Protein AF-A0A916G7D1-F1 (afdb_monomer)

Structure (mmCIF, N/CA/C/O backbone):
data_AF-A0A916G7D1-F1
#
_entry.id   AF-A0A916G7D1-F1
#
loop_
_atom_site.group_PDB
_atom_site.id
_atom_site.type_symbol
_atom_site.label_atom_id
_atom_site.label_alt_id
_atom_site.label_comp_id
_atom_site.label_asym_id
_atom_site.label_entity_id
_atom_site.label_seq_id
_atom_site.pdbx_PDB_ins_code
_atom_site.Cartn_x
_atom_site.Cartn_y
_atom_site.Cartn_z
_atom_site.occupancy
_atom_site.B_iso_or_equiv
_atom_site.auth_seq_id
_atom_site.auth_comp_id
_atom_site.auth_asym_id
_atom_site.auth_atom_id
_atom_site.pdbx_PDB_model_num
ATOM 1 N N . MET A 1 1 ? -48.127 -8.827 22.327 1.00 51.97 1 MET A N 1
ATOM 2 C CA . MET A 1 1 ? -47.808 -7.953 23.483 1.00 51.97 1 MET A CA 1
ATOM 3 C C . MET A 1 1 ? -47.503 -6.560 22.950 1.00 51.97 1 MET A C 1
ATOM 5 O O . MET A 1 1 ? -46.830 -6.482 21.935 1.00 51.97 1 MET A O 1
ATOM 9 N N . SER A 1 2 ? -48.010 -5.485 23.567 1.00 70.62 2 SER A N 1
ATOM 10 C CA . SER A 1 2 ? -47.652 -4.108 23.171 1.00 70.62 2 SER A CA 1
ATOM 11 C C . SER A 1 2 ? -46.146 -3.868 23.357 1.00 70.62 2 SER A C 1
ATOM 13 O O . SER A 1 2 ? -45.580 -4.345 24.344 1.00 70.62 2 SER A O 1
ATOM 15 N N . THR A 1 3 ? -45.513 -3.119 22.447 1.00 69.12 3 THR A N 1
ATOM 16 C CA . THR A 1 3 ? -44.081 -2.761 22.472 1.00 69.12 3 THR A CA 1
ATOM 17 C C . THR A 1 3 ? -43.652 -2.171 23.820 1.00 69.12 3 THR A C 1
ATOM 19 O O . THR A 1 3 ? -42.564 -2.466 24.309 1.00 69.12 3 THR A O 1
ATOM 22 N N . SER A 1 4 ? -44.539 -1.423 24.485 1.00 75.38 4 SER A N 1
ATOM 23 C CA . SER A 1 4 ? -44.298 -0.851 25.817 1.00 75.38 4 SER A CA 1
ATOM 24 C C . SER A 1 4 ? -44.209 -1.910 26.921 1.00 75.38 4 SER A C 1
ATOM 26 O O . SER A 1 4 ? -43.405 -1.779 27.838 1.00 75.38 4 SER A O 1
ATOM 28 N N . LYS A 1 5 ? -45.006 -2.984 26.830 1.00 83.25 5 LYS A N 1
ATOM 29 C CA . LYS A 1 5 ? -44.993 -4.084 27.809 1.00 83.25 5 LYS A CA 1
ATOM 30 C C . LYS A 1 5 ? -43.746 -4.955 27.649 1.00 83.25 5 LYS A C 1
ATOM 32 O O . LYS A 1 5 ? -43.200 -5.409 28.645 1.00 83.25 5 LYS A O 1
ATOM 37 N N . TRP A 1 6 ? -43.297 -5.158 26.410 1.00 84.31 6 TRP A N 1
ATOM 38 C CA . TRP A 1 6 ? -42.054 -5.874 26.119 1.00 84.31 6 TRP A CA 1
ATOM 39 C C . TRP A 1 6 ? -40.829 -5.106 26.625 1.00 84.31 6 TRP A C 1
ATOM 41 O O . TRP A 1 6 ? -39.986 -5.685 27.298 1.00 84.31 6 TRP A O 1
ATOM 51 N N . LEU A 1 7 ? -40.762 -3.791 26.390 1.00 84.81 7 LEU A N 1
ATOM 52 C CA . LEU A 1 7 ? -39.644 -2.982 26.877 1.00 84.81 7 LEU A CA 1
ATOM 53 C C . LEU A 1 7 ? -39.577 -2.942 28.412 1.00 84.81 7 LEU A C 1
ATOM 55 O O . LEU A 1 7 ? -38.492 -3.051 28.969 1.00 84.81 7 LEU A O 1
ATOM 59 N N . ALA A 1 8 ? -40.725 -2.835 29.090 1.00 87.75 8 ALA A N 1
ATOM 60 C CA . ALA A 1 8 ? -40.788 -2.894 30.552 1.00 87.75 8 ALA A CA 1
ATOM 61 C C . ALA A 1 8 ? -40.316 -4.250 31.107 1.00 87.75 8 ALA A C 1
ATOM 63 O O . ALA A 1 8 ? -39.688 -4.307 32.161 1.00 87.75 8 ALA A O 1
ATOM 64 N N . ASP A 1 9 ? -40.593 -5.342 30.391 1.00 89.94 9 ASP A N 1
ATOM 65 C CA . ASP A 1 9 ? -40.103 -6.668 30.760 1.00 89.94 9 ASP A CA 1
ATOM 66 C C . ASP A 1 9 ? -38.589 -6.803 30.550 1.00 89.94 9 ASP A C 1
ATOM 68 O O . ASP A 1 9 ? -37.891 -7.291 31.435 1.00 89.94 9 ASP A O 1
ATOM 72 N N . VAL A 1 10 ? -38.063 -6.298 29.430 1.00 88.75 10 VAL A N 1
ATOM 73 C CA . VAL A 1 10 ? -36.615 -6.250 29.167 1.00 88.75 10 VAL A CA 1
ATOM 74 C C . VAL A 1 10 ? -35.888 -5.401 30.211 1.00 88.75 10 VAL A C 1
ATOM 76 O O . VAL A 1 10 ? -34.833 -5.809 30.684 1.00 88.75 10 VAL A O 1
ATOM 79 N N . GLU A 1 11 ? -36.455 -4.262 30.616 1.00 83.00 11 GLU A N 1
ATOM 80 C CA . GLU A 1 11 ? -35.900 -3.407 31.674 1.00 83.00 11 GLU A CA 1
ATOM 81 C C . GLU A 1 11 ? -35.830 -4.159 33.011 1.00 83.00 11 GLU A C 1
ATOM 83 O O . GLU A 1 11 ? -34.774 -4.211 33.637 1.00 83.00 11 GLU A O 1
ATOM 88 N N . ARG A 1 12 ? -36.916 -4.839 33.400 1.00 89.00 12 ARG A N 1
ATOM 89 C CA . ARG A 1 12 ? -36.965 -5.666 34.614 1.00 89.00 12 ARG A CA 1
ATOM 90 C C . ARG A 1 12 ? -35.938 -6.801 34.586 1.00 89.00 12 ARG A C 1
ATOM 92 O O . ARG A 1 12 ? -35.248 -7.035 35.574 1.00 89.00 12 ARG A O 1
ATOM 99 N N . GLN A 1 13 ? -35.833 -7.516 33.465 1.00 86.38 13 GLN A N 1
ATOM 100 C CA . GLN A 1 13 ? -34.841 -8.582 33.297 1.00 86.38 13 GLN A CA 1
ATOM 101 C C . GLN A 1 13 ? -33.413 -8.026 33.340 1.00 86.38 13 GLN A C 1
ATOM 103 O O . GLN A 1 13 ? -32.519 -8.660 33.899 1.00 86.38 13 GLN A O 1
ATOM 108 N N . PHE A 1 14 ? -33.197 -6.833 32.782 1.00 79.12 14 PHE A N 1
ATOM 109 C CA . PHE A 1 14 ? -31.906 -6.163 32.813 1.00 79.12 14 PHE A CA 1
ATOM 110 C C . PHE A 1 14 ? -31.526 -5.730 34.228 1.00 79.12 14 PHE A C 1
ATOM 112 O O . PHE A 1 14 ? -30.379 -5.904 34.623 1.00 79.12 14 PHE A O 1
ATOM 119 N N . GLU A 1 15 ? -32.453 -5.214 35.033 1.00 73.44 15 GLU A N 1
ATOM 120 C CA . GLU A 1 15 ? -32.188 -4.871 36.439 1.00 73.44 15 GLU A CA 1
ATOM 121 C C . GLU A 1 15 ? -31.725 -6.081 37.261 1.00 73.44 15 GLU A C 1
ATOM 123 O O . GLU A 1 15 ? -30.875 -5.941 38.136 1.00 73.44 15 GLU A O 1
ATOM 128 N N . GLN A 1 16 ? -32.228 -7.272 36.933 1.00 79.50 16 GLN A N 1
ATOM 129 C CA . GLN A 1 16 ? -31.934 -8.527 37.633 1.00 79.50 16 GLN A CA 1
ATOM 130 C C . GLN A 1 16 ? -30.839 -9.369 36.950 1.00 79.50 16 GLN A C 1
ATOM 132 O O . GLN A 1 16 ? -30.599 -10.521 37.326 1.00 79.50 16 GLN A O 1
ATOM 137 N N . ARG A 1 17 ? -30.188 -8.821 35.919 1.00 84.50 17 ARG A N 1
ATOM 138 C CA . ARG A 1 17 ? -29.208 -9.530 35.089 1.00 84.50 17 ARG A CA 1
ATOM 139 C C . ARG A 1 17 ? -28.044 -10.097 35.900 1.00 84.50 17 ARG A C 1
ATOM 141 O O . ARG A 1 17 ? -27.614 -9.516 36.892 1.00 84.50 17 ARG A O 1
ATOM 148 N N . GLN A 1 18 ? -27.481 -11.192 35.405 1.00 77.19 18 GLN A N 1
ATOM 149 C CA . GLN A 1 18 ? -26.282 -11.813 35.962 1.00 77.19 18 GLN A CA 1
ATOM 150 C C . GLN A 1 18 ? -24.989 -11.283 35.327 1.00 77.19 18 GLN A C 1
ATOM 152 O O . GLN A 1 18 ? -23.970 -11.206 36.004 1.00 77.19 18 GLN A O 1
ATOM 157 N N . ALA A 1 19 ? -25.023 -10.891 34.048 1.00 70.06 19 ALA A N 1
ATOM 158 C CA . ALA A 1 19 ? -23.879 -10.310 33.345 1.00 70.06 19 ALA A CA 1
ATOM 159 C C . ALA A 1 19 ? -24.325 -9.412 32.183 1.00 70.06 19 ALA A C 1
ATOM 161 O O . ALA A 1 19 ? -25.432 -9.555 31.664 1.00 70.06 19 ALA A O 1
ATOM 162 N N . VAL A 1 20 ? -23.446 -8.505 31.758 1.00 70.12 20 VAL A N 1
ATOM 163 C CA . VAL A 1 20 ? -23.558 -7.774 30.486 1.00 70.12 20 VAL A CA 1
ATOM 164 C C . VAL A 1 20 ? -22.557 -8.391 29.516 1.00 70.12 20 VAL A C 1
ATOM 166 O O . VAL A 1 20 ? -21.446 -8.738 29.915 1.00 70.12 20 VAL A O 1
ATOM 169 N N . LEU A 1 21 ? -22.975 -8.572 28.267 1.00 71.00 21 LEU A N 1
ATOM 170 C CA . LEU A 1 21 ? -22.214 -9.283 27.253 1.00 71.00 21 LEU A CA 1
ATOM 171 C C . LEU A 1 21 ? -21.758 -8.356 26.134 1.00 71.00 21 LEU A C 1
ATOM 173 O O . LEU A 1 21 ? -22.538 -7.583 25.570 1.00 71.00 21 LEU A O 1
ATOM 177 N N . ALA A 1 22 ? -20.507 -8.548 25.741 1.00 66.69 22 ALA A N 1
ATOM 178 C CA . ALA A 1 22 ? -19.877 -7.892 24.616 1.00 66.69 22 ALA A CA 1
ATOM 179 C C . ALA A 1 22 ? -20.052 -8.779 23.366 1.00 66.69 22 ALA A C 1
ATOM 181 O O . ALA A 1 22 ? -19.163 -9.541 22.998 1.00 66.69 22 ALA A O 1
ATOM 182 N N . VAL A 1 23 ? -21.225 -8.726 22.729 1.00 67.50 23 VAL A N 1
ATOM 183 C CA . VAL A 1 23 ? -21.553 -9.602 21.587 1.00 67.50 23 VAL A CA 1
ATOM 184 C C . VAL A 1 23 ? -21.357 -8.852 20.261 1.00 67.50 23 VAL A C 1
ATOM 186 O O . VAL A 1 23 ? -22.086 -7.885 20.007 1.00 67.50 23 VAL A O 1
ATOM 189 N N . PRO A 1 24 ? -20.411 -9.258 19.388 1.00 64.38 24 PRO A N 1
ATOM 190 C CA . PRO A 1 24 ? -20.308 -8.723 18.031 1.00 64.38 24 PRO A CA 1
ATOM 191 C C . PRO A 1 24 ? -21.614 -8.927 17.260 1.00 64.38 24 PRO A C 1
ATOM 193 O O . PRO A 1 24 ? -22.291 -9.938 17.429 1.00 64.38 24 PRO A O 1
ATOM 196 N N . PHE A 1 25 ? -21.966 -8.003 16.360 1.00 64.25 25 PHE A N 1
ATOM 197 C CA . PHE A 1 25 ? -23.243 -8.085 15.637 1.00 64.25 25 PHE A CA 1
ATOM 198 C C . PHE A 1 25 ? -23.419 -9.408 14.875 1.00 64.25 25 PHE A C 1
ATOM 200 O O . PHE A 1 25 ? -24.523 -9.945 14.837 1.00 64.25 25 PHE A O 1
ATOM 207 N N . VAL A 1 26 ? -22.336 -9.950 14.313 1.00 69.00 26 VAL A N 1
ATOM 208 C CA . VAL A 1 26 ? -22.343 -11.231 13.586 1.00 69.00 26 VAL A CA 1
ATOM 209 C C . VAL A 1 26 ? -22.586 -12.444 14.491 1.00 69.00 26 VAL A C 1
ATOM 211 O O . VAL A 1 26 ? -22.964 -13.499 14.001 1.00 69.00 26 VAL A O 1
ATOM 214 N N . GLU A 1 27 ? -22.405 -12.300 15.804 1.00 76.25 27 GLU A N 1
ATOM 215 C CA . GLU A 1 27 ? -22.574 -13.373 16.790 1.00 76.25 27 GLU A CA 1
ATOM 216 C C . GLU A 1 27 ? -23.830 -13.193 17.657 1.00 76.25 27 GLU A C 1
ATOM 218 O O . GLU A 1 27 ? -24.071 -13.974 18.577 1.00 76.25 27 GLU A O 1
ATOM 223 N N . LYS A 1 28 ? -24.650 -12.176 17.359 1.00 79.38 28 LYS A N 1
ATOM 224 C CA . LYS A 1 28 ? -25.848 -11.814 18.130 1.00 79.38 28 LYS A CA 1
ATOM 225 C C . LYS A 1 28 ? -26.843 -12.971 18.258 1.00 79.38 28 LYS A C 1
ATOM 227 O O . LYS A 1 28 ? -27.417 -13.168 19.324 1.00 79.38 28 LYS A O 1
ATOM 232 N N . ASP A 1 29 ? -27.000 -13.748 17.189 1.00 89.38 29 ASP A N 1
ATOM 233 C CA . ASP A 1 29 ? -27.940 -14.865 17.146 1.00 89.38 29 ASP A CA 1
ATOM 234 C C . ASP A 1 29 ? -27.407 -16.011 18.020 1.00 89.38 29 ASP A C 1
ATOM 236 O O . ASP A 1 29 ? -28.142 -16.555 18.834 1.00 89.38 29 ASP A O 1
ATOM 240 N N . ARG A 1 30 ? -26.084 -16.248 18.009 1.00 91.50 30 ARG A N 1
ATOM 241 C CA . ARG A 1 30 ? -25.420 -17.221 18.894 1.00 91.50 30 ARG A CA 1
ATOM 242 C C . ARG A 1 30 ? -25.592 -16.864 20.373 1.00 91.50 30 ARG A C 1
ATOM 244 O O . ARG A 1 30 ? -25.720 -17.758 21.206 1.00 91.50 30 ARG A O 1
ATOM 251 N N . ALA A 1 31 ? -25.569 -15.576 20.716 1.00 86.50 31 ALA A N 1
ATOM 252 C CA . ALA A 1 31 ? -25.804 -15.130 22.087 1.00 86.50 31 ALA A CA 1
ATOM 253 C C . ALA A 1 31 ? -27.284 -15.243 22.482 1.00 86.50 31 ALA A C 1
ATOM 255 O O . ALA A 1 31 ? -27.581 -15.726 23.576 1.00 86.50 31 ALA A O 1
ATOM 256 N N . ALA A 1 32 ? -28.208 -14.858 21.595 1.00 92.00 32 ALA A N 1
ATOM 257 C CA . ALA A 1 32 ? -29.645 -15.047 21.801 1.00 92.00 32 ALA A CA 1
ATOM 258 C C . ALA A 1 32 ? -30.009 -16.522 22.010 1.00 92.00 32 ALA A C 1
ATOM 260 O O . ALA A 1 32 ? -30.720 -16.843 22.960 1.00 92.00 32 ALA A O 1
ATOM 261 N N . ASP A 1 33 ? -29.462 -17.419 21.187 1.00 94.88 33 ASP A N 1
ATOM 262 C CA . ASP A 1 33 ? -29.703 -18.864 21.257 1.00 94.88 33 ASP A CA 1
ATOM 263 C C . ASP A 1 33 ? -29.254 -19.469 22.593 1.00 94.88 33 ASP A C 1
ATOM 265 O O . ASP A 1 33 ? -29.832 -20.443 23.074 1.00 94.88 33 ASP A O 1
ATOM 269 N N . ARG A 1 34 ? -28.240 -18.873 23.230 1.00 94.06 34 ARG A N 1
ATOM 270 C CA . ARG A 1 34 ? -27.759 -19.273 24.561 1.00 94.06 34 ARG A CA 1
ATOM 271 C C . ARG A 1 34 ? -28.527 -18.619 25.712 1.00 94.06 34 ARG A C 1
ATOM 273 O O . ARG A 1 34 ? -28.230 -18.901 26.868 1.00 94.06 34 ARG A O 1
ATOM 280 N N . GLY A 1 35 ? -29.518 -17.779 25.413 1.00 93.50 35 GLY A N 1
ATOM 281 C CA . GLY A 1 35 ? -30.401 -17.149 26.395 1.00 93.50 35 GLY A CA 1
ATOM 282 C C . GLY A 1 35 ? -30.019 -15.722 26.787 1.00 93.50 35 GLY A C 1
ATOM 283 O O . GLY A 1 35 ? -30.572 -15.202 27.754 1.00 93.50 35 GLY A O 1
ATOM 284 N N . ALA A 1 36 ? -29.096 -15.070 26.071 1.00 91.56 36 ALA A N 1
ATOM 285 C CA . ALA A 1 36 ? -28.860 -13.644 26.267 1.00 91.56 36 ALA A CA 1
ATOM 286 C C . ALA A 1 36 ? -30.012 -12.811 25.692 1.00 91.56 36 ALA A C 1
ATOM 288 O O . ALA A 1 36 ? -30.659 -13.185 24.716 1.00 91.56 36 ALA A O 1
ATOM 289 N N . VAL A 1 37 ? -30.237 -11.637 26.270 1.00 93.12 37 VAL A N 1
ATOM 290 C CA . VAL A 1 37 ? -31.312 -10.724 25.880 1.00 93.12 37 VAL A CA 1
ATOM 291 C C . VAL A 1 37 ? -30.714 -9.403 25.411 1.00 93.12 37 VAL A C 1
ATOM 293 O O . VAL A 1 37 ? -29.792 -8.868 26.024 1.00 93.12 37 VAL A O 1
ATOM 296 N N . TRP A 1 38 ? -31.236 -8.862 24.309 1.00 90.50 38 TRP A N 1
ATOM 297 C CA . TRP A 1 38 ? -30.857 -7.542 23.810 1.00 90.50 38 TRP A CA 1
ATOM 298 C C . TRP A 1 38 ? -31.666 -6.442 24.492 1.00 90.50 38 TRP A C 1
ATOM 300 O O . TRP A 1 38 ? -32.897 -6.439 24.452 1.00 90.50 38 TRP A O 1
ATOM 310 N N . HIS A 1 39 ? -30.975 -5.450 25.044 1.00 83.94 39 HIS A N 1
ATOM 311 C CA . HIS A 1 39 ? -31.586 -4.238 25.555 1.00 83.94 39 HIS A CA 1
ATOM 312 C C . HIS A 1 39 ? -31.575 -3.137 24.480 1.00 83.94 39 HIS A C 1
ATOM 314 O O . HIS A 1 39 ? -30.527 -2.549 24.221 1.00 83.94 39 HIS A O 1
ATOM 320 N N . PRO A 1 40 ? -32.723 -2.739 23.903 1.00 67.50 40 PRO A N 1
ATOM 321 C CA . PRO A 1 40 ? -32.757 -1.808 22.769 1.00 67.50 40 PRO A CA 1
ATOM 322 C C . PRO A 1 40 ? -32.409 -0.357 23.139 1.00 67.50 40 PRO A C 1
ATOM 324 O O . PRO A 1 40 ? -31.734 0.318 22.367 1.00 67.50 40 PRO A O 1
ATOM 327 N N . THR A 1 41 ? -32.825 0.120 24.320 1.00 69.12 41 THR A N 1
ATOM 328 C CA . THR A 1 41 ? -32.511 1.482 24.797 1.00 69.12 41 THR A CA 1
ATOM 329 C C . THR A 1 41 ? -31.035 1.640 25.157 1.00 69.12 41 THR A C 1
ATOM 331 O O . THR A 1 41 ? -30.394 2.594 24.726 1.00 69.12 41 THR A O 1
ATOM 334 N N . ARG A 1 42 ? -30.485 0.686 25.919 1.00 60.50 42 ARG A N 1
ATOM 335 C CA . ARG A 1 42 ? -29.083 0.689 26.369 1.00 60.50 42 ARG A CA 1
ATOM 336 C C . ARG A 1 42 ? -28.113 0.155 25.322 1.00 60.50 42 ARG A C 1
ATOM 338 O O . ARG A 1 42 ? -26.923 0.412 25.418 1.00 60.50 42 ARG A O 1
ATOM 345 N N . LYS A 1 43 ? -28.632 -0.535 24.305 1.00 61.72 43 LYS A N 1
ATOM 346 C CA . LYS A 1 43 ? -27.880 -1.150 23.209 1.00 61.72 43 LYS A CA 1
ATOM 347 C C . LYS A 1 43 ? -26.803 -2.122 23.701 1.00 61.72 43 LYS A C 1
ATOM 349 O O . LYS A 1 43 ? -25.669 -2.076 23.233 1.00 61.72 43 LYS A O 1
ATOM 354 N N . VAL A 1 44 ? -27.183 -3.005 24.621 1.00 68.62 44 VAL A N 1
ATOM 355 C CA . VAL A 1 44 ? -26.303 -4.030 25.205 1.00 68.62 44 VAL A CA 1
ATOM 356 C C . VAL A 1 44 ? -26.986 -5.393 25.224 1.00 68.62 44 VAL A C 1
ATOM 358 O O . VAL A 1 44 ? -28.208 -5.469 25.355 1.00 68.62 44 VAL A O 1
ATOM 361 N N . TRP A 1 45 ? -26.205 -6.467 25.117 1.00 83.12 45 TRP A N 1
ATOM 362 C CA . TRP A 1 45 ? -26.668 -7.822 25.422 1.00 83.12 45 TRP A CA 1
ATOM 363 C C . TRP A 1 45 ? -26.455 -8.111 26.906 1.00 83.12 45 TRP A C 1
ATOM 365 O O . TRP A 1 45 ? -25.511 -7.605 27.508 1.00 83.12 45 TRP A O 1
ATOM 375 N N . PHE A 1 46 ? -27.315 -8.914 27.516 1.00 79.25 46 PHE A N 1
ATOM 376 C CA . PHE A 1 46 ? -27.167 -9.295 28.917 1.00 79.25 46 PHE A CA 1
ATOM 377 C C . PHE A 1 46 ? -27.652 -10.717 29.172 1.00 79.25 46 PHE A C 1
ATOM 379 O O . PHE A 1 46 ? -28.482 -11.240 28.435 1.00 79.25 46 PHE A O 1
ATOM 386 N N . VAL A 1 47 ? -27.137 -11.327 30.235 1.00 87.88 47 VAL A N 1
ATOM 387 C CA . VAL A 1 47 ? -27.574 -12.636 30.724 1.00 87.88 47 VAL A CA 1
ATOM 388 C C . VAL A 1 47 ? -28.661 -12.398 31.773 1.00 87.88 47 VAL A C 1
ATOM 390 O O . VAL A 1 47 ? -28.348 -11.823 32.822 1.00 87.88 47 VAL A O 1
ATOM 393 N N . PRO A 1 48 ? -29.933 -12.751 31.520 1.00 91.00 48 PRO A N 1
ATOM 394 C CA . PRO A 1 48 ? -30.999 -12.583 32.501 1.00 91.00 48 PRO A CA 1
ATOM 395 C C . PRO A 1 48 ? -30.822 -13.562 33.672 1.00 91.00 48 PRO A C 1
ATOM 397 O O . PRO A 1 48 ? -30.037 -14.510 33.617 1.00 91.00 48 PRO A O 1
ATOM 400 N N . THR A 1 49 ? -31.555 -13.339 34.760 1.00 87.25 49 THR A N 1
ATOM 401 C CA . THR A 1 49 ? -31.544 -14.247 35.913 1.00 87.25 49 THR A CA 1
ATOM 402 C C . THR A 1 49 ? -31.931 -15.670 35.501 1.00 87.25 49 THR A C 1
ATOM 404 O O . THR A 1 49 ? -32.952 -15.870 34.848 1.00 87.25 49 THR A O 1
ATOM 407 N N . GLY A 1 50 ? -31.143 -16.662 35.925 1.00 89.25 50 GLY A N 1
ATOM 408 C CA . GLY A 1 50 ? -31.429 -18.083 35.684 1.00 89.25 50 GLY A CA 1
ATOM 409 C C . GLY A 1 50 ? -30.774 -18.676 34.433 1.00 89.25 50 GLY A C 1
ATOM 410 O O . GLY A 1 50 ? -30.924 -19.872 34.201 1.00 89.25 50 GLY A O 1
ATOM 411 N N . VAL A 1 51 ? -30.028 -17.884 33.661 1.00 91.06 51 VAL A N 1
ATOM 412 C CA . VAL A 1 51 ? -29.235 -18.365 32.522 1.00 91.06 51 VAL A CA 1
ATOM 413 C C . VAL A 1 51 ? -27.767 -18.453 32.938 1.00 91.06 51 VAL A C 1
ATOM 415 O O . VAL A 1 51 ? -27.218 -17.480 33.434 1.00 91.06 51 VAL A O 1
ATOM 418 N N . ASP A 1 52 ? -27.115 -19.602 32.741 1.00 87.56 52 ASP A N 1
ATOM 419 C CA . ASP A 1 52 ? -25.721 -19.795 33.162 1.00 87.56 52 ASP A CA 1
ATOM 420 C C . ASP A 1 52 ? -24.760 -18.834 32.438 1.00 87.56 52 ASP A C 1
ATOM 422 O O . ASP A 1 52 ? -24.536 -18.926 31.229 1.00 87.56 52 ASP A O 1
ATOM 426 N N . VAL A 1 53 ? -24.142 -17.933 33.205 1.00 79.81 53 VAL A N 1
ATOM 427 C CA . VAL A 1 53 ? -23.136 -16.976 32.726 1.00 79.81 53 VAL A CA 1
ATOM 428 C C . VAL A 1 53 ? -21.933 -17.686 32.082 1.00 79.81 53 VAL A C 1
ATOM 430 O O . VAL A 1 53 ? -21.309 -17.149 31.164 1.00 79.81 53 VAL A O 1
ATOM 433 N N . GLY A 1 54 ? -21.626 -18.917 32.505 1.00 79.56 54 GLY A N 1
ATOM 434 C CA . GLY A 1 54 ? -20.566 -19.751 31.937 1.00 79.56 54 GLY A CA 1
ATOM 435 C C . GLY A 1 54 ? -20.736 -20.064 30.445 1.00 79.56 54 GLY A C 1
ATOM 436 O O . GLY A 1 54 ? -19.739 -20.309 29.765 1.00 79.56 54 GLY A O 1
ATOM 437 N N . LEU A 1 55 ? -21.957 -19.976 29.902 1.00 85.88 55 LEU A N 1
ATOM 438 C CA . LEU A 1 55 ? -22.247 -20.158 28.470 1.00 85.88 55 LEU A CA 1
ATOM 439 C C . LEU A 1 55 ? -21.742 -19.004 27.594 1.00 85.88 55 LEU A C 1
ATOM 441 O O . LEU A 1 55 ? -21.674 -19.123 26.366 1.00 85.88 55 LEU A O 1
ATOM 445 N N . PHE A 1 56 ? -21.389 -17.887 28.224 1.00 80.69 56 PHE A N 1
ATOM 446 C CA . PHE A 1 56 ? -21.026 -16.651 27.550 1.00 80.69 56 PHE A CA 1
ATOM 447 C C . PHE A 1 56 ? -19.587 -16.236 27.831 1.00 80.69 56 PHE A C 1
ATOM 449 O O . PHE A 1 56 ? -19.271 -15.079 27.607 1.00 80.69 56 PHE A O 1
ATOM 456 N N . LYS A 1 57 ? -18.702 -17.133 28.297 1.00 76.38 57 LYS A N 1
ATOM 457 C CA . LYS A 1 57 ? -17.290 -16.805 28.610 1.00 76.38 57 LYS A CA 1
ATOM 458 C C . LYS A 1 57 ? -16.585 -15.991 27.516 1.00 76.38 57 LYS A C 1
ATOM 460 O O . LYS A 1 57 ? -15.851 -15.068 27.829 1.00 76.38 57 LYS A O 1
ATOM 465 N N . GLU A 1 58 ? -16.871 -16.284 26.250 1.00 66.62 58 GLU A N 1
ATOM 466 C CA . GLU A 1 58 ? -16.331 -15.578 25.076 1.00 66.62 58 GLU A CA 1
ATOM 467 C C . GLU A 1 58 ? -16.825 -14.126 24.903 1.00 66.62 58 GLU A C 1
ATOM 469 O O . GLU A 1 58 ? -16.166 -13.330 24.240 1.00 66.62 58 GLU A O 1
ATOM 474 N N . TRP A 1 59 ? -17.949 -13.764 25.529 1.00 69.69 59 TRP A N 1
ATOM 475 C CA . TRP A 1 59 ? -18.530 -12.413 25.537 1.00 69.69 59 TRP A CA 1
ATOM 476 C C . TRP A 1 59 ? -18.604 -11.795 26.941 1.00 69.69 59 TRP A C 1
ATOM 478 O O . TRP A 1 59 ? -19.046 -10.653 27.090 1.00 69.69 59 TRP A O 1
ATOM 488 N N . ASN A 1 60 ? -18.233 -12.551 27.976 1.00 60.72 60 ASN A N 1
ATOM 489 C CA . ASN A 1 60 ? -18.370 -12.173 29.373 1.00 60.72 60 ASN A CA 1
ATOM 490 C C . ASN A 1 60 ? -17.166 -11.326 29.806 1.00 60.72 60 ASN A C 1
ATOM 492 O O . ASN A 1 60 ? -16.021 -11.774 29.820 1.00 60.72 60 ASN A O 1
ATOM 496 N N . LEU A 1 61 ? -17.450 -10.079 30.176 1.00 53.34 61 LEU A N 1
ATOM 497 C CA . LEU A 1 61 ? -16.478 -9.020 30.457 1.00 53.34 61 LEU A CA 1
ATOM 498 C C . LEU A 1 61 ? -15.653 -9.233 31.748 1.00 53.34 61 LEU A C 1
ATOM 500 O O . LEU A 1 61 ? -14.728 -8.462 32.012 1.00 53.34 61 LEU A O 1
ATOM 504 N N . THR A 1 62 ? -15.949 -10.260 32.554 1.00 41.84 62 THR A N 1
ATOM 505 C CA . THR A 1 62 ? -15.305 -10.482 33.864 1.00 41.84 62 THR A CA 1
ATOM 506 C C . THR A 1 62 ? -13.879 -11.029 33.805 1.00 41.84 62 THR A C 1
ATOM 508 O O . THR A 1 62 ? -13.143 -10.834 34.765 1.00 41.84 62 THR A O 1
ATOM 511 N N . GLU A 1 63 ? -13.446 -11.655 32.705 1.00 40.22 63 GLU A N 1
ATOM 512 C CA . GLU A 1 63 ? -12.045 -12.104 32.557 1.00 40.22 63 GLU A CA 1
ATOM 513 C C . GLU A 1 63 ? -11.163 -11.112 31.774 1.00 40.22 63 GLU A C 1
ATOM 515 O O . GLU A 1 63 ? -9.950 -11.276 31.745 1.00 40.22 63 GLU A O 1
ATOM 520 N N . ASN A 1 64 ? -11.732 -10.044 31.194 1.00 38.00 64 ASN A N 1
ATOM 521 C CA . ASN A 1 64 ? -10.985 -9.033 30.430 1.00 38.00 64 ASN A CA 1
ATOM 522 C C . ASN A 1 64 ? -11.600 -7.623 30.550 1.00 38.00 64 ASN A C 1
ATOM 524 O O . ASN A 1 64 ? -12.059 -7.023 29.575 1.00 38.00 64 ASN A O 1
ATOM 528 N N . SER A 1 65 ? -11.583 -7.057 31.758 1.00 32.09 65 SER A N 1
ATOM 529 C CA . SER A 1 65 ? -11.968 -5.659 31.989 1.00 32.09 65 SER A CA 1
ATOM 530 C C . SER A 1 65 ? -10.803 -4.677 31.745 1.00 32.09 65 SER A C 1
ATOM 532 O O . SER A 1 65 ? -9.890 -4.541 32.549 1.00 32.09 65 SER A O 1
ATOM 534 N N . LEU A 1 66 ? -10.879 -3.994 30.597 1.00 38.28 66 LEU A N 1
ATOM 535 C CA . LEU A 1 66 ? -10.586 -2.573 30.317 1.00 38.28 66 LEU A CA 1
ATOM 536 C C . LEU A 1 66 ? -9.357 -1.879 30.946 1.00 38.28 66 LEU A C 1
ATOM 538 O O . LEU A 1 66 ? -9.361 -1.417 32.087 1.00 38.28 66 LEU A O 1
ATOM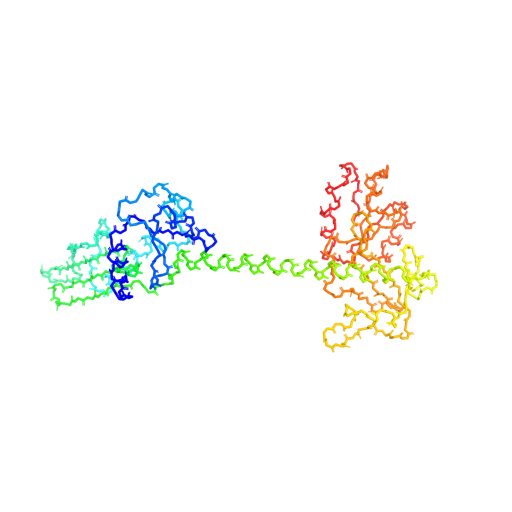 542 N N . GLY A 1 67 ? -8.407 -1.552 30.067 1.00 41.38 67 GLY A N 1
ATOM 543 C CA . GLY A 1 67 ? -7.528 -0.389 30.198 1.00 41.38 67 GLY A CA 1
ATOM 544 C C . GLY A 1 67 ? -8.067 0.883 29.488 1.00 41.38 67 GLY A C 1
ATOM 545 O O . GLY A 1 67 ? -8.634 0.776 28.393 1.00 41.38 67 GLY A O 1
ATOM 546 N N . PRO A 1 68 ? -7.870 2.082 30.073 1.00 38.91 68 PRO A N 1
ATOM 547 C CA . PRO A 1 68 ? -8.057 2.296 31.488 1.00 38.91 68 PRO A CA 1
ATOM 548 C C . PRO A 1 68 ? -9.546 2.535 31.729 1.00 38.91 68 PRO A C 1
ATOM 550 O O . PRO A 1 68 ? -10.133 3.539 31.326 1.00 38.91 68 PRO A O 1
ATOM 553 N N . THR A 1 69 ? -10.148 1.586 32.426 1.00 49.56 69 THR A N 1
ATOM 554 C CA . THR A 1 69 ? -10.961 1.937 33.586 1.00 49.56 69 THR A CA 1
ATOM 555 C C . THR A 1 69 ? -10.243 3.082 34.305 1.00 49.56 69 THR A C 1
ATOM 557 O O . THR A 1 69 ? -9.059 2.945 34.621 1.00 49.56 69 THR A O 1
ATOM 560 N N . VAL A 1 70 ? -10.885 4.237 34.487 1.00 56.75 70 VAL A N 1
ATOM 561 C CA . VAL A 1 70 ? -10.374 5.220 35.451 1.00 56.75 70 VAL A CA 1
ATOM 562 C C . VAL A 1 70 ? -10.255 4.438 36.749 1.00 56.75 70 VAL A C 1
ATOM 564 O O . VAL A 1 70 ? -11.264 3.926 37.223 1.00 56.75 70 VAL A O 1
ATOM 567 N N . SER A 1 71 ? -9.028 4.196 37.217 1.00 69.94 71 SER A N 1
ATOM 568 C CA . SER A 1 71 ? -8.818 3.256 38.319 1.00 69.94 71 SER A CA 1
ATOM 569 C C . SER A 1 71 ? -9.654 3.683 39.523 1.00 69.94 71 SER A C 1
ATOM 571 O O . SER A 1 71 ? -9.870 4.884 39.706 1.00 69.94 71 SER A O 1
ATOM 573 N N . ASP A 1 72 ? -10.074 2.743 40.371 1.00 74.38 72 ASP A N 1
ATOM 574 C CA . ASP A 1 72 ? -10.743 3.085 41.632 1.00 74.38 72 ASP A CA 1
ATOM 575 C C . ASP A 1 72 ? -9.931 4.127 42.403 1.00 74.38 72 ASP A C 1
ATOM 577 O O . ASP A 1 72 ? -10.492 5.053 42.968 1.00 74.38 72 ASP A O 1
ATOM 581 N N . GLN A 1 73 ? -8.599 4.059 42.328 1.00 77.81 73 GLN A N 1
ATOM 582 C CA . GLN A 1 73 ? -7.707 5.048 42.919 1.00 77.81 73 GLN A CA 1
ATOM 583 C C . GLN A 1 73 ? -7.847 6.445 42.293 1.00 77.81 73 GLN A C 1
ATOM 585 O O . GLN A 1 73 ? -7.813 7.438 43.011 1.00 77.81 73 GLN A O 1
ATOM 590 N N . THR A 1 74 ? -8.035 6.552 40.977 1.00 80.06 74 THR A N 1
ATOM 591 C CA . THR A 1 74 ? -8.277 7.827 40.285 1.00 80.06 74 THR A CA 1
ATOM 592 C C . THR A 1 74 ? -9.684 8.367 40.565 1.00 80.06 74 THR A C 1
ATOM 594 O O . THR A 1 74 ? -9.834 9.567 40.771 1.00 80.06 74 THR A O 1
ATOM 597 N N . LEU A 1 75 ? -10.699 7.498 40.636 1.00 82.44 75 LEU A N 1
ATOM 598 C CA . LEU A 1 75 ? -12.070 7.877 41.001 1.00 82.44 75 LEU A CA 1
ATOM 599 C C . LEU A 1 75 ? -12.161 8.323 42.465 1.00 82.44 75 LEU A C 1
ATOM 601 O O . LEU A 1 75 ? -12.774 9.342 42.770 1.00 82.44 75 LEU A O 1
ATOM 605 N N . ILE A 1 76 ? -11.509 7.589 43.368 1.00 89.56 76 ILE A N 1
ATOM 606 C CA . ILE A 1 76 ? -11.394 7.937 44.784 1.00 89.56 76 ILE A CA 1
ATOM 607 C C . ILE A 1 76 ? -10.594 9.228 44.939 1.00 89.56 76 ILE A C 1
ATOM 609 O O . ILE A 1 76 ? -11.005 10.070 45.723 1.00 89.56 76 ILE A O 1
ATOM 613 N N . ALA A 1 77 ? -9.513 9.443 44.183 1.00 89.00 77 ALA A N 1
ATOM 614 C CA . ALA A 1 77 ? -8.756 10.696 44.234 1.00 89.00 77 ALA A CA 1
ATOM 615 C C . ALA A 1 77 ? -9.589 11.908 43.776 1.00 89.00 77 ALA A C 1
ATOM 617 O O . ALA A 1 77 ? -9.513 12.974 44.392 1.00 89.00 77 ALA A O 1
ATOM 618 N N . ASP A 1 78 ? -10.407 11.747 42.734 1.00 89.62 78 ASP A N 1
ATOM 619 C CA . ASP A 1 78 ? -11.334 12.789 42.283 1.00 89.62 78 ASP A CA 1
ATOM 620 C C . ASP A 1 78 ? -12.429 13.065 43.330 1.00 89.62 78 ASP A C 1
ATOM 622 O O . ASP A 1 78 ? -12.682 14.214 43.699 1.00 89.62 78 ASP A O 1
ATOM 626 N N . PHE A 1 79 ? -12.996 12.011 43.924 1.00 93.94 79 PHE A N 1
ATOM 627 C CA . PHE A 1 79 ? -13.961 12.156 45.012 1.00 93.94 79 PHE A CA 1
ATOM 628 C C . PHE A 1 79 ? -13.342 12.744 46.291 1.00 93.94 79 PHE A C 1
ATOM 630 O O . PHE A 1 79 ? -13.965 13.566 46.959 1.00 93.94 79 PHE A O 1
ATOM 637 N N . GLU A 1 80 ? -12.099 12.394 46.633 1.00 94.06 80 GLU A N 1
ATOM 638 C CA . GLU A 1 80 ? -11.352 12.991 47.743 1.00 94.06 80 GLU A CA 1
ATOM 639 C C . GLU A 1 80 ? -11.179 14.496 47.548 1.00 94.06 80 GLU A C 1
ATOM 641 O O . GLU A 1 80 ? -11.293 15.263 48.507 1.00 94.06 80 GLU A O 1
ATOM 646 N N . LYS A 1 81 ? -10.884 14.932 46.318 1.00 91.75 81 LYS A N 1
ATOM 647 C CA . LYS A 1 81 ? -10.797 16.353 45.980 1.00 91.75 81 LYS A CA 1
ATOM 648 C C . LYS A 1 81 ? -12.136 17.040 46.255 1.00 91.75 81 LYS A C 1
ATOM 650 O O . LYS A 1 81 ? -12.153 18.028 46.989 1.00 91.75 81 LYS A O 1
ATOM 655 N N . ALA A 1 82 ? -13.240 16.456 45.791 1.00 92.94 82 ALA A N 1
ATOM 656 C CA . ALA A 1 82 ? -14.583 16.961 46.066 1.00 92.94 82 ALA A CA 1
ATOM 657 C C . ALA A 1 82 ? -14.902 16.995 47.578 1.00 92.94 82 ALA A C 1
ATOM 659 O O . ALA A 1 82 ? -15.444 17.980 48.077 1.00 92.94 82 ALA A O 1
ATOM 660 N N . MET A 1 83 ? -14.499 15.973 48.345 1.00 94.19 83 MET A N 1
ATOM 661 C CA . MET A 1 83 ? -14.664 15.937 49.806 1.00 94.19 83 MET A CA 1
ATOM 662 C C . MET A 1 83 ? -13.879 17.043 50.516 1.00 94.19 83 MET A C 1
ATOM 664 O O . MET A 1 83 ? -14.411 17.665 51.439 1.00 94.19 83 MET A O 1
ATOM 668 N N . ARG A 1 84 ? -12.634 17.308 50.096 1.00 92.38 84 ARG A N 1
ATOM 669 C CA . ARG A 1 84 ? -11.808 18.395 50.647 1.00 92.38 84 ARG A CA 1
ATOM 670 C C . ARG A 1 84 ? -12.417 19.761 50.339 1.00 92.38 84 ARG A C 1
ATOM 672 O O . ARG A 1 84 ? -12.515 20.585 51.245 1.00 92.38 84 ARG A O 1
ATOM 679 N N . GLU A 1 85 ? -12.873 19.978 49.107 1.00 90.38 85 GLU A N 1
ATOM 680 C CA . GLU A 1 85 ? -13.589 21.197 48.698 1.00 90.38 85 GLU A CA 1
ATOM 681 C C . GLU A 1 85 ? -14.884 21.390 49.504 1.00 90.38 85 GLU A C 1
ATOM 683 O O . GLU A 1 85 ? -15.227 22.507 49.887 1.00 90.38 85 GLU A O 1
ATOM 688 N N . PHE A 1 86 ? -15.551 20.291 49.869 1.00 91.31 86 PHE A N 1
ATOM 689 C CA . PHE A 1 86 ? -16.732 20.290 50.734 1.00 91.31 86 PHE A CA 1
ATOM 690 C C . PHE A 1 86 ? -16.414 20.344 52.246 1.00 91.31 86 PHE A C 1
ATOM 692 O O . PHE A 1 86 ? -17.305 20.198 53.088 1.00 91.31 86 PHE A O 1
ATOM 699 N N . ASN A 1 87 ? -15.150 20.587 52.615 1.00 89.62 87 ASN A N 1
ATOM 700 C CA . ASN A 1 87 ? -14.637 20.693 53.988 1.00 89.62 87 ASN A C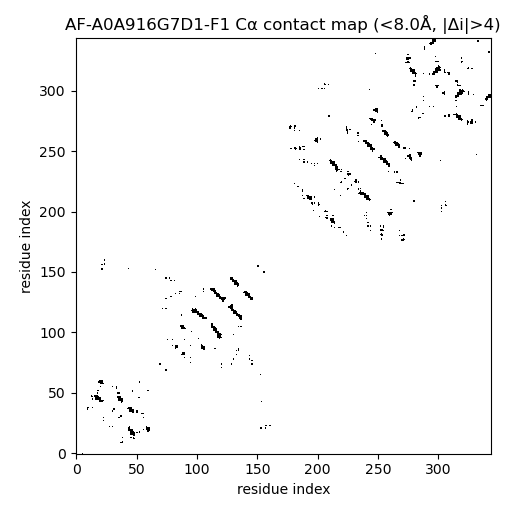A 1
ATOM 701 C C . ASN A 1 87 ? -14.777 19.423 54.849 1.00 89.62 87 ASN A C 1
ATOM 703 O O . ASN A 1 87 ? -14.776 19.496 56.085 1.00 89.62 87 ASN A O 1
ATOM 707 N N . LEU A 1 88 ? -14.868 18.247 54.227 1.00 91.38 88 LEU A N 1
ATOM 708 C CA . LEU A 1 88 ? -14.830 16.965 54.924 1.00 91.38 88 LEU A CA 1
ATOM 709 C C . LEU A 1 88 ? -13.382 16.500 55.130 1.00 91.38 88 LEU A C 1
ATOM 711 O O . LEU A 1 88 ? -12.517 16.649 54.270 1.00 91.38 88 LEU A O 1
ATOM 715 N N . VAL A 1 89 ? -13.115 15.921 56.298 1.00 91.12 89 VAL A N 1
ATOM 716 C CA . VAL A 1 89 ? -11.836 15.290 56.631 1.00 91.12 89 VAL A CA 1
ATOM 717 C C . VAL A 1 89 ? -11.818 13.896 56.017 1.00 91.12 89 VAL A C 1
ATOM 719 O O . VAL A 1 89 ? -12.702 13.083 56.295 1.00 91.12 89 VAL A O 1
ATOM 722 N N . ILE A 1 90 ? -10.795 13.618 55.212 1.00 92.12 90 ILE A N 1
ATOM 723 C CA . ILE A 1 90 ? -10.588 12.296 54.618 1.00 92.12 90 ILE A CA 1
ATOM 724 C C . ILE A 1 90 ? -10.238 11.296 55.737 1.00 92.12 90 ILE A C 1
ATOM 726 O O . ILE A 1 90 ? -9.371 11.604 56.560 1.00 92.12 90 ILE A O 1
ATOM 730 N N . PRO A 1 91 ? -10.905 10.129 55.825 1.00 88.94 91 PRO A N 1
ATOM 731 C CA . PRO A 1 91 ? -10.580 9.130 56.839 1.00 88.94 91 PRO A CA 1
ATOM 732 C C . PRO A 1 91 ? -9.137 8.633 56.699 1.00 88.94 91 PRO A C 1
ATOM 734 O O . PRO A 1 91 ? -8.705 8.298 55.602 1.00 88.94 91 PRO A O 1
ATOM 737 N N . GLU A 1 92 ? -8.421 8.483 57.816 1.00 84.56 92 GLU A N 1
ATOM 738 C CA . GLU A 1 92 ? -7.041 7.952 57.829 1.00 84.56 92 GLU A CA 1
ATOM 739 C C . GLU A 1 92 ? -6.943 6.528 57.264 1.00 84.56 92 GLU A C 1
ATOM 741 O O . GLU A 1 92 ? -5.914 6.131 56.730 1.00 84.56 92 GLU A O 1
ATOM 746 N N . LYS A 1 93 ? -8.036 5.763 57.362 1.00 84.44 93 LYS A N 1
ATOM 747 C CA . LYS A 1 93 ? -8.147 4.402 56.822 1.00 84.44 93 LYS A CA 1
ATOM 748 C C . LYS A 1 93 ? -8.558 4.363 55.340 1.00 84.44 93 LYS A C 1
ATOM 750 O O . LYS A 1 93 ? -8.733 3.273 54.809 1.00 84.44 93 LYS A O 1
ATOM 755 N N . GLY A 1 94 ? -8.724 5.521 54.694 1.00 87.62 94 GLY A N 1
ATOM 756 C CA . GLY A 1 94 ? -9.180 5.651 53.308 1.00 87.62 94 GLY A CA 1
ATOM 757 C C . GLY A 1 94 ? -10.700 5.773 53.147 1.00 87.62 94 GLY A C 1
ATOM 758 O O . GLY A 1 94 ? -11.470 5.654 54.105 1.00 87.62 94 GLY A O 1
ATOM 759 N N . ILE A 1 95 ? -11.130 6.046 51.913 1.00 92.69 95 ILE A N 1
ATOM 760 C CA . ILE A 1 95 ? -12.544 6.140 51.524 1.00 92.69 95 ILE A CA 1
ATOM 761 C C . ILE A 1 95 ? -13.100 4.740 51.240 1.00 92.69 95 ILE A C 1
ATOM 763 O O . ILE A 1 95 ? -12.520 3.975 50.475 1.00 92.69 95 ILE A O 1
ATOM 767 N N . ILE A 1 96 ? -14.253 4.425 51.830 1.00 92.75 96 ILE A N 1
ATOM 768 C CA . ILE A 1 96 ? -14.986 3.176 51.621 1.00 92.75 96 ILE A CA 1
ATOM 769 C C . ILE A 1 96 ? -16.042 3.417 50.539 1.00 92.75 96 ILE A C 1
ATOM 771 O O . ILE A 1 96 ? -16.969 4.204 50.723 1.00 92.75 96 ILE A O 1
ATOM 775 N N . ALA A 1 97 ? -15.897 2.734 49.406 1.00 87.81 97 ALA A N 1
ATOM 776 C CA . ALA A 1 97 ? -16.757 2.882 48.234 1.00 87.81 97 ALA A CA 1
ATOM 777 C C . ALA A 1 97 ? -17.833 1.783 48.131 1.00 87.81 97 ALA A C 1
ATOM 779 O O . ALA A 1 97 ? -17.997 1.147 47.093 1.00 87.81 97 ALA A O 1
ATOM 780 N N . ASP A 1 98 ? -18.549 1.523 49.225 1.00 85.44 98 ASP A N 1
ATOM 781 C CA . ASP A 1 98 ? -19.555 0.452 49.325 1.00 85.44 98 ASP A CA 1
ATOM 782 C C . ASP A 1 98 ? -20.990 0.918 49.009 1.00 85.44 98 ASP A C 1
ATOM 784 O O . ASP A 1 98 ? -21.955 0.185 49.238 1.00 85.44 98 ASP A O 1
ATOM 788 N N . GLY A 1 99 ? -21.151 2.157 48.531 1.00 85.56 99 GLY A N 1
ATOM 789 C CA . GLY A 1 99 ? -22.454 2.763 48.274 1.00 85.56 99 GLY A CA 1
ATOM 790 C C . GLY A 1 99 ? -23.281 3.035 49.534 1.00 85.56 99 GLY A C 1
ATOM 791 O O . GLY A 1 99 ? -24.485 3.259 49.422 1.00 85.56 99 GLY A O 1
ATOM 792 N N . ARG A 1 100 ? -22.678 3.030 50.731 1.00 92.31 100 ARG A N 1
ATOM 793 C CA . ARG A 1 100 ? -23.343 3.351 52.003 1.00 92.31 100 ARG A CA 1
ATOM 794 C C . ARG A 1 100 ? -22.800 4.640 52.605 1.00 92.31 100 ARG A C 1
ATOM 796 O O . ARG A 1 100 ? -21.765 5.165 52.209 1.00 92.31 100 ARG A O 1
ATOM 803 N N . TRP A 1 101 ? -23.541 5.172 53.573 1.00 93.69 101 TRP A N 1
ATOM 804 C CA . TRP A 1 101 ? -23.133 6.367 54.300 1.00 93.69 101 TRP A CA 1
ATOM 805 C C . TRP A 1 101 ? -22.060 6.047 55.341 1.00 93.69 101 TRP A C 1
ATOM 807 O O . TRP A 1 101 ? -22.302 5.285 56.276 1.00 93.69 101 TRP A O 1
ATOM 817 N N . HIS A 1 102 ? -20.921 6.724 55.236 1.00 93.31 102 HIS A N 1
ATOM 818 C CA . HIS A 1 102 ? -19.822 6.684 56.195 1.00 93.31 102 HIS A CA 1
ATOM 819 C C . HIS A 1 102 ? -19.689 8.030 56.892 1.00 93.31 102 HIS A C 1
ATOM 821 O O . HIS A 1 102 ? -19.663 9.079 56.248 1.00 93.31 102 HIS A O 1
ATOM 827 N N . ASN A 1 103 ? -19.615 8.017 58.225 1.00 92.50 103 ASN A N 1
ATOM 828 C CA . ASN A 1 103 ? -19.435 9.243 58.998 1.00 92.50 103 ASN A CA 1
ATOM 829 C C . ASN A 1 103 ? -17.971 9.689 58.964 1.00 92.50 103 ASN A C 1
ATOM 831 O O . ASN A 1 103 ? -17.056 8.890 59.153 1.00 92.50 103 ASN A O 1
ATOM 835 N N . VAL A 1 104 ? -17.768 10.991 58.799 1.00 92.06 104 VAL A N 1
ATOM 836 C CA . VAL A 1 104 ? -16.453 11.639 58.803 1.00 92.06 104 VAL A CA 1
ATOM 837 C C . VAL A 1 104 ? -16.489 12.911 59.625 1.00 92.06 104 VAL A C 1
ATOM 839 O O . VAL A 1 104 ? -17.553 13.372 60.042 1.00 92.06 104 VAL A O 1
ATOM 842 N N . LYS A 1 105 ? -15.312 13.483 59.881 1.00 90.00 105 LYS A N 1
ATOM 843 C CA . LYS A 1 105 ? -15.231 14.789 60.527 1.00 90.00 105 LYS A CA 1
ATOM 844 C C . LYS A 1 105 ? -15.355 15.907 59.493 1.00 90.00 105 LYS A C 1
ATOM 846 O O . LYS A 1 105 ? -14.971 15.731 58.346 1.00 90.00 105 LYS A O 1
ATOM 851 N N . VAL A 1 106 ? -15.846 17.066 59.907 1.00 86.88 106 VAL A N 1
ATOM 852 C CA . VAL A 1 106 ? -15.754 18.322 59.146 1.00 86.88 106 VAL A CA 1
ATOM 853 C C . VAL A 1 106 ? -14.561 19.111 59.681 1.00 86.88 106 VAL A C 1
ATOM 855 O O . VAL A 1 106 ? -14.343 19.166 60.898 1.00 86.88 106 VAL A O 1
ATOM 858 N N . ASN A 1 107 ? -13.778 19.721 58.794 1.00 80.25 107 ASN A N 1
ATOM 859 C CA . ASN A 1 107 ? -12.572 20.457 59.159 1.00 80.25 107 ASN A CA 1
ATOM 860 C C . ASN A 1 107 ? -12.898 21.854 59.727 1.00 80.25 107 ASN A C 1
ATOM 862 O O . ASN A 1 107 ? -12.718 22.875 59.072 1.00 80.25 107 ASN A O 1
ATOM 866 N N . VAL A 1 108 ? -13.415 21.904 60.960 1.00 77.44 108 VAL A N 1
ATOM 867 C CA . VAL A 1 108 ? -13.746 23.153 61.672 1.00 77.44 108 VAL A CA 1
ATOM 868 C C . VAL A 1 108 ? -13.297 23.135 63.138 1.00 77.44 108 VAL A C 1
ATOM 870 O O . VAL A 1 108 ? -13.052 22.079 63.730 1.00 77.44 108 VAL A O 1
ATOM 873 N N . LYS A 1 109 ? -13.232 24.323 63.761 1.00 63.62 109 LYS A N 1
ATOM 874 C CA . LYS A 1 109 ? -12.914 24.516 65.194 1.00 63.62 109 LYS A CA 1
ATOM 875 C C . LYS A 1 109 ? -14.101 24.281 66.153 1.00 63.62 109 LYS A C 1
ATOM 877 O O . LYS A 1 109 ? -13.914 24.355 67.361 1.00 63.62 109 LYS A O 1
ATOM 882 N N . LYS A 1 110 ? -15.310 23.996 65.649 1.00 62.88 110 LYS A N 1
ATOM 883 C CA . LYS A 1 110 ? -16.513 23.750 66.474 1.00 62.88 110 LYS A CA 1
ATOM 884 C C . LYS A 1 110 ? -16.478 22.366 67.148 1.00 62.88 110 LYS A C 1
ATOM 886 O O . LYS A 1 110 ? -15.835 21.447 66.646 1.00 62.88 110 LYS A O 1
ATOM 891 N N . TRP A 1 111 ? -17.182 22.228 68.278 1.00 54.88 111 TRP A N 1
ATOM 892 C CA . TRP A 1 111 ? -17.217 21.007 69.101 1.00 54.88 111 TRP A CA 1
ATOM 893 C C . TRP A 1 111 ? -17.951 19.836 68.425 1.00 54.88 111 TRP A C 1
ATOM 895 O O . TRP A 1 111 ? -17.547 18.688 68.581 1.00 54.88 111 TRP A O 1
ATOM 905 N N . ASN A 1 112 ? -18.975 20.118 67.613 1.00 63.31 112 ASN A N 1
ATOM 906 C CA . ASN A 1 112 ? -19.642 19.117 66.784 1.00 63.31 112 ASN A CA 1
ATOM 907 C C . ASN A 1 112 ? -19.037 19.140 65.376 1.00 63.31 112 ASN A C 1
ATOM 909 O O . ASN A 1 112 ? -19.299 20.064 64.610 1.00 63.31 112 ASN A O 1
ATOM 913 N N . LYS A 1 113 ? -18.209 18.142 65.053 1.00 71.44 113 LYS A N 1
ATOM 914 C CA . LYS A 1 113 ? -17.498 18.035 63.769 1.00 71.44 113 LYS A CA 1
ATOM 915 C C . LYS A 1 113 ? -18.138 17.019 62.827 1.00 71.44 113 LYS A C 1
ATOM 917 O O . LYS A 1 113 ? -17.411 16.335 62.127 1.00 71.44 113 LYS A O 1
ATOM 922 N N . SER A 1 114 ? -19.454 16.840 62.840 1.00 84.38 114 SER A N 1
ATOM 923 C CA . SER A 1 114 ? -20.070 15.699 62.148 1.00 84.38 114 SER A CA 1
ATOM 924 C C . SER A 1 114 ? -20.292 15.952 60.652 1.00 84.38 114 SER A C 1
ATOM 926 O O . SER A 1 114 ? -20.937 16.921 60.262 1.00 84.38 114 SER A O 1
ATOM 928 N N . GLY A 1 115 ? -19.802 15.045 59.812 1.00 91.50 115 GLY A N 1
ATOM 929 C CA . GLY A 1 115 ? -20.059 14.972 58.375 1.00 91.50 115 GLY A CA 1
ATOM 930 C C . GLY A 1 115 ? -20.308 13.526 57.948 1.00 91.50 115 GLY A C 1
ATOM 931 O O . GLY A 1 115 ? -20.178 12.600 58.751 1.00 91.50 115 GLY A O 1
ATOM 932 N N . ALA A 1 116 ? -20.705 13.320 56.699 1.00 94.25 116 ALA A N 1
ATOM 933 C CA . ALA A 1 116 ? -20.829 11.989 56.119 1.00 94.25 116 ALA A CA 1
ATOM 934 C C . ALA A 1 116 ? -20.623 12.021 54.601 1.00 94.25 116 ALA A C 1
ATOM 936 O O . ALA A 1 116 ? -20.865 13.047 53.967 1.00 94.25 116 ALA A O 1
ATOM 937 N N . TYR A 1 117 ? -20.221 10.895 54.025 1.00 96.50 117 TYR A N 1
ATOM 938 C CA . TYR A 1 117 ? -20.158 10.701 52.579 1.00 96.50 117 TYR A CA 1
ATOM 939 C C . TYR A 1 117 ? -20.724 9.337 52.188 1.00 96.50 117 TYR A C 1
ATOM 941 O O . TYR A 1 117 ? -20.858 8.451 53.029 1.00 96.50 117 TYR A O 1
ATOM 949 N N . LEU A 1 118 ? -21.031 9.180 50.909 1.00 95.19 118 LEU A N 1
ATOM 950 C CA . LEU A 1 118 ? -21.349 7.921 50.252 1.00 95.19 118 LEU A CA 1
ATOM 951 C C . LEU A 1 118 ? -20.666 7.936 48.889 1.00 95.19 118 LEU A C 1
ATOM 953 O O . LEU A 1 118 ? -20.766 8.933 48.178 1.00 95.19 118 LEU A O 1
ATOM 957 N N . LEU A 1 119 ? -20.001 6.845 48.520 1.00 93.62 119 LEU A N 1
ATOM 958 C CA . LEU A 1 119 ? -19.387 6.676 47.205 1.00 93.62 119 LEU A CA 1
ATOM 959 C C . LEU A 1 119 ? -19.769 5.310 46.638 1.00 93.62 119 LEU A C 1
ATOM 961 O O . LEU A 1 119 ? -19.629 4.298 47.319 1.00 93.62 119 LEU A O 1
ATOM 965 N N . ASN A 1 120 ? -20.238 5.289 45.395 1.00 84.62 120 ASN A N 1
ATOM 966 C CA . ASN A 1 120 ? -20.530 4.086 44.629 1.00 84.62 120 ASN A CA 1
ATOM 967 C C . ASN A 1 120 ? -19.785 4.150 43.289 1.00 84.62 120 ASN A C 1
ATOM 969 O O . ASN A 1 120 ? -20.194 4.868 42.371 1.00 84.62 120 ASN A O 1
ATOM 973 N N . LEU A 1 121 ? -18.698 3.383 43.179 1.00 78.06 121 LEU A N 1
ATOM 974 C CA . LEU A 1 121 ? -17.880 3.319 41.964 1.00 78.06 121 LEU A CA 1
ATOM 975 C C . LEU A 1 121 ? -18.548 2.531 40.831 1.00 78.06 121 LEU A C 1
ATOM 977 O O . LEU A 1 121 ? -18.237 2.772 39.672 1.00 78.06 121 LEU A O 1
ATOM 981 N N . ALA A 1 122 ? -19.513 1.658 41.137 1.00 64.69 122 ALA A N 1
ATOM 982 C CA . ALA A 1 122 ? -20.298 0.960 40.118 1.00 64.69 122 ALA A CA 1
ATOM 9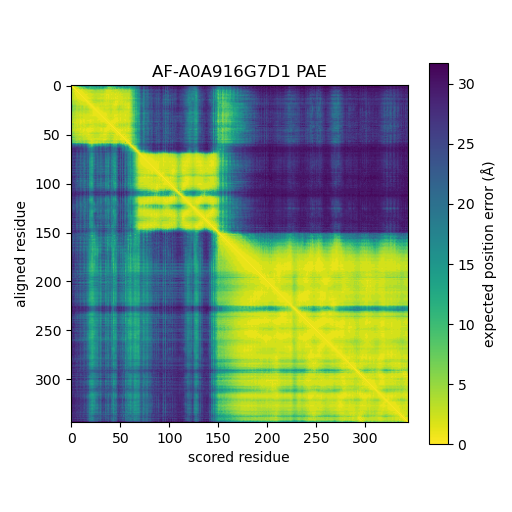83 C C . ALA A 1 122 ? -21.326 1.878 39.426 1.00 64.69 122 ALA A C 1
ATOM 985 O O . ALA A 1 122 ? -21.885 1.516 38.391 1.00 64.69 122 ALA A O 1
ATOM 986 N N . GLY A 1 123 ? -21.570 3.065 39.990 1.00 61.50 123 GLY A N 1
ATOM 987 C CA . GLY A 1 123 ? -22.520 4.038 39.470 1.00 61.50 123 GLY A CA 1
ATOM 988 C C . GLY A 1 123 ? -23.989 3.666 39.674 1.00 61.50 123 GLY A C 1
ATOM 989 O O . GLY A 1 123 ? -24.331 2.662 40.303 1.00 61.50 123 GLY A O 1
ATOM 990 N N . GLY A 1 124 ? -24.871 4.540 39.184 1.00 52.72 124 GLY A N 1
ATOM 991 C CA . GLY A 1 124 ? -26.319 4.322 39.169 1.00 52.72 124 GLY A CA 1
ATOM 992 C C . GLY A 1 124 ? -26.775 3.519 37.944 1.00 52.72 124 GLY A C 1
ATOM 993 O O . GLY A 1 124 ? -26.070 2.652 37.438 1.00 52.72 124 GLY A O 1
ATOM 994 N N . HIS A 1 125 ? -27.955 3.838 37.413 1.00 44.03 125 HIS A N 1
ATOM 995 C CA . HIS A 1 125 ? -28.528 3.150 36.245 1.00 44.03 125 HIS A CA 1
ATOM 996 C C . HIS A 1 125 ? -27.718 3.305 34.943 1.00 44.03 125 HIS A C 1
ATOM 998 O O . HIS A 1 125 ? -27.907 2.525 34.009 1.00 44.03 125 HIS A O 1
ATOM 1004 N N . ASP A 1 126 ? -26.838 4.304 34.870 1.00 45.12 126 ASP A N 1
ATOM 1005 C CA . ASP A 1 126 ? -26.020 4.637 33.701 1.00 45.12 126 ASP A CA 1
ATOM 1006 C C . ASP A 1 126 ? -24.550 4.197 33.824 1.00 45.12 126 ASP A C 1
ATOM 1008 O O . ASP A 1 126 ? -23.766 4.443 32.910 1.00 45.12 126 ASP A O 1
ATOM 1012 N N . GLY A 1 127 ? -24.177 3.537 34.928 1.00 53.88 127 GLY A N 1
ATOM 1013 C CA . GLY A 1 127 ? -22.819 3.037 35.155 1.00 53.88 127 GLY A CA 1
ATOM 1014 C C . GLY A 1 127 ? -21.768 4.126 35.392 1.00 53.88 127 GLY A C 1
ATOM 1015 O O . GLY A 1 127 ? -20.576 3.832 35.347 1.00 53.88 127 GLY A O 1
ATOM 1016 N N . VAL A 1 128 ? -22.179 5.378 35.636 1.00 65.31 128 VAL A N 1
ATOM 1017 C CA . VAL A 1 128 ? -21.251 6.470 35.961 1.00 65.31 128 VAL A CA 1
ATOM 1018 C C . VAL A 1 128 ? -21.029 6.526 37.476 1.00 65.31 128 VAL A C 1
ATOM 1020 O O . VAL A 1 128 ? -22.017 6.686 38.202 1.00 65.31 128 VAL A O 1
ATOM 1023 N N . PRO A 1 129 ? -19.773 6.448 37.969 1.00 82.06 129 PRO A N 1
ATOM 1024 C CA . PRO A 1 129 ? -19.458 6.570 39.390 1.00 82.06 129 PRO A CA 1
ATOM 1025 C C . PRO A 1 129 ? -20.131 7.789 40.022 1.00 82.06 129 PRO A C 1
ATOM 1027 O O . PRO A 1 129 ? -20.072 8.905 39.493 1.00 82.06 129 PRO A O 1
ATOM 1030 N N . CYS A 1 130 ? -20.788 7.569 41.158 1.00 84.38 130 CYS A N 1
ATOM 1031 C CA . CYS A 1 130 ? -21.595 8.586 41.819 1.00 84.38 130 CYS A CA 1
ATOM 1032 C C . CYS A 1 130 ? -21.425 8.547 43.336 1.00 84.38 130 CYS A C 1
ATOM 1034 O O . CYS A 1 130 ? -21.140 7.507 43.928 1.00 84.38 130 CYS A O 1
ATOM 1036 N N . GLY A 1 131 ? -21.657 9.681 43.981 1.00 92.31 131 GLY A N 1
ATOM 1037 C CA . GLY A 1 131 ? -21.526 9.835 45.416 1.00 92.31 131 GLY A CA 1
ATOM 1038 C C . GLY A 1 131 ? -22.344 10.996 45.959 1.00 92.31 131 GLY A C 1
ATOM 1039 O O . GLY A 1 131 ? -22.970 11.768 45.230 1.00 92.31 131 GLY A O 1
ATOM 1040 N N . GLN A 1 132 ? -22.353 11.105 47.278 1.00 94.31 132 GLN A N 1
ATOM 1041 C CA . GLN A 1 132 ? -23.007 12.170 48.025 1.00 94.31 132 GLN A CA 1
ATOM 1042 C C . GLN A 1 132 ? -22.098 12.596 49.173 1.00 94.31 132 GLN A C 1
ATOM 1044 O O . GLN A 1 132 ? -21.456 11.766 49.815 1.00 94.31 132 GLN A O 1
ATOM 1049 N N . MET A 1 133 ? -22.089 13.887 49.474 1.00 96.00 133 MET A N 1
ATOM 1050 C CA . MET A 1 133 ? -21.390 14.460 50.619 1.00 96.00 133 MET A CA 1
ATOM 1051 C C . MET A 1 133 ? -22.382 15.252 51.460 1.00 96.00 133 MET A C 1
ATOM 1053 O O . MET A 1 133 ? -23.255 15.931 50.925 1.00 96.00 133 MET A O 1
ATOM 1057 N N . SER A 1 134 ? -22.268 15.164 52.783 1.00 93.50 134 SER A N 1
ATOM 1058 C CA . SER A 1 134 ? -23.125 15.884 53.720 1.00 93.50 134 SER A CA 1
ATOM 1059 C C . SER A 1 134 ? -22.306 16.504 54.842 1.00 93.50 134 SER A C 1
ATOM 1061 O O . SER A 1 134 ? -21.600 15.815 55.581 1.00 93.50 134 SER A O 1
ATOM 1063 N N . ASN A 1 135 ? -22.456 17.814 55.006 1.00 89.56 135 ASN A N 1
ATOM 1064 C CA . ASN A 1 135 ? -21.890 18.562 56.112 1.00 89.56 135 ASN A CA 1
ATOM 1065 C C . ASN A 1 135 ? -22.996 18.783 57.150 1.00 89.56 135 ASN A C 1
ATOM 1067 O O . ASN A 1 135 ? -23.894 19.598 56.953 1.00 89.56 135 ASN A O 1
ATOM 1071 N N . LYS A 1 136 ? -22.963 18.053 58.273 1.00 85.00 136 LYS A N 1
ATOM 1072 C CA . LYS A 1 136 ? -24.046 18.112 59.275 1.00 85.00 136 LYS A CA 1
ATOM 1073 C C . LYS A 1 136 ? -23.973 19.364 60.158 1.00 85.00 136 LYS A C 1
ATOM 1075 O O . LYS A 1 136 ? -24.845 19.556 60.997 1.00 85.00 136 LYS A O 1
ATOM 1080 N N . ILE A 1 137 ? -22.951 20.205 59.983 1.00 82.00 137 ILE A N 1
ATOM 1081 C CA . ILE A 1 137 ? -22.812 21.486 60.686 1.00 82.00 137 ILE A CA 1
ATOM 1082 C C . ILE A 1 137 ? -23.526 22.592 59.917 1.00 82.00 137 ILE A C 1
ATOM 1084 O O . ILE A 1 137 ? -24.221 23.397 60.530 1.00 82.00 137 ILE A O 1
ATOM 1088 N N . THR A 1 138 ? -23.337 22.643 58.595 1.00 81.62 138 THR A N 1
ATOM 1089 C CA . THR A 1 138 ? -24.025 23.610 57.721 1.00 81.62 138 THR A CA 1
ATOM 1090 C C . THR A 1 138 ? -25.408 23.116 57.298 1.00 81.62 138 THR A C 1
ATOM 1092 O O . THR A 1 138 ? -26.257 23.919 56.934 1.00 81.62 138 THR A O 1
ATOM 1095 N N . GLY A 1 139 ? -25.658 21.804 57.380 1.00 83.00 139 GLY A N 1
ATOM 1096 C CA . GLY A 1 139 ? -26.872 21.162 56.872 1.00 83.00 139 GLY A CA 1
ATOM 1097 C C . GLY A 1 139 ? -26.823 20.886 55.366 1.00 83.00 139 GLY A C 1
ATOM 1098 O O . GLY A 1 139 ? -27.750 20.288 54.824 1.00 83.00 139 GLY A O 1
ATOM 1099 N N . GLU A 1 140 ? -25.742 21.279 54.692 1.00 87.38 140 GLU A N 1
ATOM 1100 C CA . GLU A 1 140 ? -25.601 21.165 53.246 1.00 87.38 140 GLU A CA 1
ATOM 1101 C C . GLU A 1 140 ? -25.346 19.721 52.806 1.00 87.38 140 GLU A C 1
ATOM 1103 O O . GLU A 1 140 ? -24.706 18.909 53.493 1.00 87.38 140 GLU A O 1
ATOM 1108 N N . ARG A 1 141 ? -25.830 19.416 51.602 1.00 91.94 141 ARG A N 1
ATOM 1109 C CA . ARG A 1 141 ? -25.536 18.184 50.877 1.00 91.94 141 ARG A CA 1
ATOM 1110 C C . ARG A 1 141 ? -25.151 18.522 49.450 1.00 91.94 141 ARG A C 1
ATOM 1112 O O . ARG A 1 141 ? -25.778 19.386 48.847 1.00 91.94 141 ARG A O 1
ATOM 1119 N N . SER A 1 142 ? -24.162 17.818 48.919 1.00 90.12 142 SER A N 1
ATOM 1120 C CA . SER A 1 142 ? -23.722 17.978 47.537 1.00 90.12 142 SER A CA 1
ATOM 1121 C C . SER A 1 142 ? -23.599 16.612 46.856 1.00 90.12 142 SER A C 1
ATOM 1123 O O . SER A 1 142 ? -22.995 15.703 47.441 1.00 90.12 142 SER A O 1
ATOM 1125 N N . PRO A 1 143 ? -24.192 16.419 45.663 1.00 91.38 143 PRO A N 1
ATOM 1126 C CA . PRO A 1 143 ? -23.937 15.239 44.855 1.00 91.38 143 PRO A CA 1
ATOM 1127 C C . PRO A 1 143 ? -22.534 15.308 44.249 1.00 91.38 143 PRO A C 1
ATOM 1129 O O . PRO A 1 143 ? -22.040 16.377 43.902 1.00 91.38 143 PRO A O 1
ATOM 1132 N N . TRP A 1 144 ? -21.922 14.147 44.059 1.00 91.25 144 TRP A N 1
ATOM 1133 C CA . TRP A 1 144 ? -20.735 13.996 43.229 1.00 91.25 144 TRP A CA 1
ATOM 1134 C C . TRP A 1 144 ? -21.032 12.987 42.128 1.00 91.25 144 TRP A C 1
ATOM 1136 O O . TRP A 1 144 ? -21.672 11.959 42.360 1.00 91.25 144 TRP A O 1
ATOM 1146 N N . ARG A 1 145 ? -20.580 13.292 40.919 1.00 81.50 145 ARG A N 1
ATOM 1147 C CA . ARG A 1 145 ? -20.674 12.410 39.764 1.00 81.50 145 ARG A CA 1
ATOM 1148 C C . ARG A 1 145 ? -19.419 12.607 38.936 1.00 81.50 145 ARG A C 1
ATOM 1150 O O . ARG A 1 145 ? -19.055 13.749 38.680 1.00 81.50 145 ARG A O 1
ATOM 1157 N N . TYR A 1 146 ? -18.797 11.512 38.519 1.00 79.94 146 TYR A N 1
ATOM 1158 C CA . TYR A 1 146 ? -17.604 11.587 37.688 1.00 79.94 146 TYR A CA 1
ATOM 1159 C C . TYR A 1 146 ? -17.943 12.142 36.293 1.00 79.94 146 TYR A C 1
ATOM 1161 O O . TYR A 1 146 ? -18.849 11.632 35.632 1.00 79.94 146 TYR A O 1
ATOM 1169 N N . ASP A 1 147 ? -17.234 13.183 35.853 1.00 63.91 147 ASP A N 1
ATOM 1170 C CA . ASP A 1 147 ? -17.488 13.926 34.608 1.00 63.91 147 ASP A CA 1
ATOM 1171 C C . ASP A 1 147 ? -16.383 13.756 33.538 1.00 63.91 147 ASP A C 1
ATOM 1173 O O . ASP A 1 147 ? -16.427 14.391 32.482 1.00 63.91 147 ASP A O 1
ATOM 1177 N N . GLY A 1 148 ? -15.422 12.850 33.768 1.00 59.56 148 GLY A N 1
ATOM 1178 C CA . GLY A 1 148 ? -14.383 12.468 32.803 1.00 59.56 148 GLY A CA 1
ATOM 1179 C C . GLY A 1 148 ? -14.869 11.537 31.677 1.00 59.56 148 GLY A C 1
ATOM 1180 O O . GLY A 1 148 ? -15.955 10.959 31.727 1.00 59.56 148 GLY A O 1
ATOM 1181 N N . ALA A 1 149 ? -14.052 11.362 30.629 1.00 51.06 149 ALA A N 1
ATOM 1182 C CA . ALA A 1 149 ? -14.422 10.594 29.434 1.00 51.06 149 ALA A CA 1
ATOM 1183 C C . ALA A 1 149 ? -14.599 9.083 29.713 1.00 51.06 149 ALA A C 1
ATOM 1185 O O . ALA A 1 149 ? -13.625 8.355 29.901 1.00 51.06 149 ALA A O 1
ATOM 1186 N N . LEU A 1 150 ? -15.843 8.594 29.652 1.00 51.84 150 LEU A N 1
ATOM 1187 C CA . LEU A 1 150 ? -16.200 7.173 29.741 1.00 51.84 150 LEU A CA 1
ATOM 1188 C C . LEU A 1 150 ? -16.745 6.688 28.382 1.00 51.84 150 LEU A C 1
ATOM 1190 O O . LEU A 1 150 ? -17.867 7.012 28.007 1.00 51.84 150 LEU A O 1
ATOM 1194 N N . LEU A 1 151 ? -15.961 5.909 27.623 1.00 47.75 151 LEU A N 1
ATOM 1195 C CA . LEU A 1 151 ? -16.480 5.111 26.498 1.00 47.75 151 LEU A CA 1
ATOM 1196 C C . LEU A 1 151 ? -16.788 3.700 26.998 1.00 47.75 151 LEU A C 1
ATOM 1198 O O . LEU A 1 151 ? -15.891 3.033 27.518 1.00 47.75 151 LEU A O 1
ATOM 1202 N N . THR A 1 152 ? -18.023 3.240 26.795 1.00 51.47 152 THR A N 1
ATOM 1203 C CA . THR A 1 152 ? -18.447 1.879 27.168 1.00 51.47 152 THR A CA 1
ATOM 1204 C C . THR A 1 152 ? -17.705 0.806 26.341 1.00 51.47 152 THR A C 1
ATOM 1206 O O . THR A 1 152 ? -17.285 1.079 25.207 1.00 51.47 152 THR A O 1
ATOM 1209 N N . PRO A 1 153 ? -17.515 -0.419 26.863 1.00 47.25 153 PRO A N 1
ATOM 1210 C CA . PRO A 1 153 ? -16.877 -1.533 26.145 1.00 47.25 153 PRO A CA 1
ATOM 1211 C C . PRO A 1 153 ? -17.513 -1.844 24.785 1.00 47.25 153 PRO A C 1
ATOM 1213 O O . PRO A 1 153 ? -16.809 -2.093 23.807 1.00 47.25 153 PRO A O 1
ATOM 1216 N N . GLU A 1 154 ? -18.837 -1.753 24.689 1.00 48.50 154 GLU A N 1
ATOM 1217 C CA . GLU A 1 154 ? -19.619 -2.013 23.483 1.00 48.50 154 GLU A CA 1
ATOM 1218 C C . GLU A 1 154 ? -19.414 -0.918 22.432 1.00 48.50 154 GLU A C 1
ATOM 1220 O O . GLU A 1 154 ? -19.303 -1.217 21.243 1.00 48.50 154 GLU A O 1
ATOM 1225 N N . GLN A 1 155 ? -19.276 0.347 22.850 1.00 50.81 155 GLN A N 1
ATOM 1226 C CA . GLN A 1 155 ? -18.899 1.440 21.947 1.00 50.81 155 GLN A CA 1
ATOM 1227 C C . GLN A 1 155 ? -17.481 1.244 21.398 1.00 50.81 155 GLN A C 1
ATOM 1229 O O . GLN A 1 155 ? -17.252 1.482 20.214 1.00 50.81 155 GLN A O 1
ATOM 1234 N N . ARG A 1 156 ? -16.543 0.738 22.210 1.00 50.72 156 ARG A N 1
ATOM 1235 C CA . ARG A 1 156 ? -15.174 0.430 21.763 1.00 50.72 156 ARG A CA 1
ATOM 1236 C C . ARG A 1 156 ? -15.127 -0.753 20.801 1.00 50.72 156 ARG A C 1
ATOM 1238 O O . ARG A 1 156 ? -14.425 -0.675 19.797 1.00 50.72 156 ARG A O 1
ATOM 1245 N N . MET A 1 157 ? -15.860 -1.834 21.072 1.00 47.19 157 MET A N 1
ATOM 1246 C CA . MET A 1 157 ? -15.901 -2.988 20.168 1.00 47.19 157 MET A CA 1
ATOM 1247 C C . MET A 1 157 ? -16.634 -2.677 18.873 1.00 47.19 157 MET A C 1
ATOM 1249 O O . MET A 1 157 ? -16.153 -3.064 17.816 1.00 47.19 157 MET A O 1
ATOM 1253 N N . LYS A 1 158 ? -17.735 -1.920 18.928 1.00 54.78 158 LYS A N 1
ATOM 1254 C CA . LYS A 1 158 ? -18.406 -1.437 17.722 1.00 54.78 158 LYS A CA 1
ATOM 1255 C C . LYS A 1 158 ? -17.463 -0.582 16.875 1.00 54.78 158 LYS A C 1
ATOM 1257 O O . LYS A 1 158 ? -17.352 -0.833 15.685 1.00 54.78 158 LYS A O 1
ATOM 1262 N N . MET A 1 159 ? -16.720 0.348 17.482 1.00 49.44 159 MET A N 1
ATOM 1263 C CA . MET A 1 159 ? -15.727 1.157 16.763 1.00 49.44 159 MET A CA 1
ATOM 1264 C C . MET A 1 159 ? -14.568 0.323 16.202 1.00 49.44 159 MET A C 1
ATOM 1266 O O . MET A 1 159 ? -14.147 0.569 15.078 1.00 49.44 159 MET A O 1
ATOM 1270 N N . ARG A 1 160 ? -14.053 -0.665 16.949 1.00 54.19 160 ARG A N 1
ATOM 1271 C CA . ARG A 1 160 ? -12.979 -1.559 16.480 1.00 54.19 160 ARG A CA 1
ATOM 1272 C C . ARG A 1 160 ? -13.442 -2.485 15.366 1.00 54.19 160 ARG A C 1
ATOM 1274 O O . ARG A 1 160 ? -12.694 -2.686 14.422 1.00 54.19 160 ARG A O 1
ATOM 1281 N N . GLU A 1 161 ? -14.650 -3.025 15.458 1.00 61.34 161 GLU A N 1
ATOM 1282 C CA . GLU A 1 161 ? -15.206 -3.898 14.428 1.00 61.34 161 GLU A CA 1
ATOM 1283 C C . GLU A 1 161 ? -15.580 -3.101 13.179 1.00 61.34 161 GLU A C 1
ATOM 1285 O O . GLU A 1 161 ? -15.253 -3.520 12.079 1.00 61.34 161 GLU A O 1
ATOM 1290 N N . GLU A 1 162 ? -16.167 -1.910 13.321 1.00 64.00 162 GLU A N 1
ATOM 1291 C CA . GLU A 1 162 ? -16.377 -0.995 12.194 1.00 64.00 162 GLU A CA 1
ATOM 1292 C C . GLU A 1 162 ? -15.046 -0.568 11.564 1.00 64.00 162 GLU A C 1
ATOM 1294 O O . GLU A 1 162 ? -14.956 -0.490 10.341 1.00 64.00 162 GLU A O 1
ATOM 1299 N N . ALA A 1 163 ? -14.002 -0.332 12.368 1.00 57.56 163 ALA A N 1
ATOM 1300 C CA . ALA A 1 163 ? -12.660 -0.050 11.869 1.00 57.56 163 ALA A CA 1
ATOM 1301 C C . ALA A 1 163 ? -12.056 -1.262 11.149 1.00 57.56 163 ALA A C 1
ATOM 1303 O O . ALA A 1 163 ? -11.544 -1.086 10.053 1.00 57.56 163 ALA A O 1
ATOM 1304 N N . ARG A 1 164 ? -12.182 -2.478 11.697 1.00 69.00 164 ARG A N 1
ATOM 1305 C CA . ARG A 1 164 ? -11.692 -3.726 11.090 1.00 69.00 164 ARG A CA 1
ATOM 1306 C C . ARG A 1 164 ? -12.426 -4.052 9.795 1.00 69.00 164 ARG A C 1
ATOM 1308 O O . ARG A 1 164 ? -11.794 -4.433 8.821 1.00 69.00 164 ARG A O 1
ATOM 1315 N N . ILE A 1 165 ? -13.749 -3.892 9.766 1.00 71.56 165 ILE A N 1
ATOM 1316 C CA . ILE A 1 165 ? -14.560 -4.067 8.557 1.00 71.56 165 ILE A CA 1
ATOM 1317 C C . ILE A 1 165 ? -14.156 -3.023 7.519 1.00 71.56 165 ILE A C 1
ATOM 1319 O O . ILE A 1 165 ? -13.928 -3.391 6.373 1.00 71.56 165 ILE A O 1
ATOM 1323 N N . ARG A 1 166 ? -14.012 -1.749 7.907 1.00 70.69 166 ARG A N 1
ATOM 1324 C CA . ARG A 1 166 ? -13.577 -0.679 6.999 1.00 70.69 166 ARG A CA 1
ATOM 1325 C C . ARG A 1 166 ? -12.158 -0.906 6.487 1.00 70.69 166 ARG A C 1
ATOM 1327 O O . ARG A 1 166 ? -11.909 -0.679 5.314 1.00 70.69 166 ARG A O 1
ATOM 1334 N N . GLU A 1 167 ? -11.248 -1.367 7.336 1.00 72.12 167 GLU A N 1
ATOM 1335 C CA . GLU A 1 167 ? -9.874 -1.714 6.973 1.00 72.12 167 GLU A CA 1
ATOM 1336 C C . GLU A 1 167 ? -9.842 -2.922 6.034 1.00 72.12 167 GLU A C 1
ATOM 1338 O O . GLU A 1 167 ? -9.171 -2.875 5.010 1.00 72.12 167 GLU A O 1
ATOM 1343 N N . ALA A 1 168 ? -10.620 -3.971 6.314 1.00 83.12 168 ALA A N 1
ATOM 1344 C CA . ALA A 1 168 ? -10.732 -5.139 5.446 1.00 83.12 168 ALA A CA 1
ATOM 1345 C C . ALA A 1 168 ? -11.373 -4.793 4.093 1.00 83.12 168 ALA A C 1
ATOM 1347 O O . ALA A 1 168 ? -10.913 -5.272 3.058 1.00 83.12 168 ALA A O 1
ATOM 1348 N N . GLN A 1 169 ? -12.408 -3.947 4.087 1.00 85.75 169 GLN A N 1
ATOM 1349 C CA . GLN A 1 169 ? -13.028 -3.422 2.869 1.00 85.75 169 GLN A CA 1
ATOM 1350 C C . GLN A 1 169 ? -12.030 -2.580 2.073 1.00 85.75 169 GLN A C 1
ATOM 1352 O O . GLN A 1 169 ? -11.789 -2.891 0.914 1.00 85.75 169 GLN A O 1
ATOM 1357 N N . ALA A 1 170 ? -11.370 -1.606 2.703 1.00 76.31 170 ALA A N 1
ATOM 1358 C CA . ALA A 1 170 ? -10.365 -0.766 2.055 1.00 76.31 170 ALA A CA 1
ATOM 1359 C C . ALA A 1 170 ? -9.169 -1.580 1.537 1.00 76.31 170 ALA A C 1
ATOM 1361 O O . ALA A 1 170 ? -8.679 -1.323 0.444 1.00 76.31 170 ALA A O 1
ATOM 1362 N N . SER A 1 171 ? -8.715 -2.591 2.285 1.00 86.06 171 SER A N 1
ATOM 1363 C CA . SER A 1 171 ? -7.641 -3.496 1.864 1.00 86.06 171 SER A CA 1
ATOM 1364 C C . SER A 1 171 ? -8.051 -4.337 0.658 1.00 86.06 171 SER A C 1
ATOM 1366 O O . SER A 1 171 ? -7.246 -4.534 -0.253 1.00 86.06 171 SER A O 1
ATOM 1368 N N . ARG A 1 172 ? -9.303 -4.808 0.620 1.00 90.62 172 ARG A N 1
ATOM 1369 C CA . ARG A 1 172 ? -9.827 -5.559 -0.520 1.00 90.62 172 ARG A CA 1
ATOM 1370 C C . ARG A 1 172 ? -10.009 -4.677 -1.749 1.00 90.62 172 ARG A C 1
ATOM 1372 O O . ARG A 1 172 ? -9.544 -5.057 -2.813 1.00 90.62 172 ARG A O 1
ATOM 1379 N N . GLU A 1 173 ? -10.612 -3.504 -1.593 1.00 90.00 173 GLU A N 1
ATOM 1380 C CA . GLU A 1 173 ? -10.755 -2.518 -2.667 1.00 90.00 173 GLU A CA 1
ATOM 1381 C C . GLU A 1 173 ? -9.389 -2.100 -3.221 1.00 90.00 173 GLU A C 1
ATOM 1383 O O . GLU A 1 173 ? -9.205 -2.036 -4.433 1.00 90.00 173 GLU A O 1
ATOM 1388 N N . GLU A 1 174 ? -8.401 -1.872 -2.351 1.00 88.12 174 GLU A N 1
ATOM 1389 C CA . GLU A 1 174 ? -7.032 -1.575 -2.768 1.00 88.12 174 GLU A CA 1
ATOM 1390 C C . GLU A 1 174 ? -6.416 -2.733 -3.552 1.00 88.12 174 GLU A C 1
ATOM 1392 O O . GLU A 1 174 ? -5.836 -2.511 -4.612 1.00 88.12 174 GLU A O 1
ATOM 1397 N N . LYS A 1 175 ? -6.572 -3.972 -3.075 1.00 92.12 175 LYS A N 1
ATOM 1398 C CA . LYS A 1 175 ? -6.075 -5.150 -3.786 1.00 92.12 175 LYS A CA 1
ATOM 1399 C C . LYS A 1 175 ? -6.732 -5.301 -5.159 1.00 92.12 175 LYS A C 1
ATOM 1401 O O . LYS A 1 175 ? -6.017 -5.491 -6.136 1.00 92.12 175 LYS A O 1
ATOM 1406 N N . ASP A 1 176 ? -8.053 -5.171 -5.238 1.00 93.25 176 ASP A N 1
ATOM 1407 C CA . ASP A 1 176 ? -8.802 -5.292 -6.490 1.00 93.25 176 ASP A CA 1
ATOM 1408 C C . ASP A 1 176 ? -8.366 -4.199 -7.491 1.00 93.25 176 ASP A C 1
ATOM 1410 O O . ASP A 1 176 ? -8.153 -4.486 -8.671 1.00 93.25 176 ASP A O 1
ATOM 1414 N N . ARG A 1 177 ? -8.130 -2.961 -7.022 1.00 93.00 177 ARG A N 1
ATOM 1415 C CA . ARG A 1 177 ? -7.545 -1.884 -7.846 1.00 93.00 177 ARG A CA 1
ATOM 1416 C C . ARG A 1 177 ? -6.137 -2.220 -8.333 1.00 93.00 177 ARG A C 1
ATOM 1418 O O . ARG A 1 177 ? -5.832 -2.009 -9.504 1.00 93.00 177 ARG A O 1
ATOM 1425 N N . GLN A 1 178 ? -5.281 -2.741 -7.458 1.00 96.25 178 GLN A N 1
ATOM 1426 C CA . GLN A 1 178 ? -3.917 -3.127 -7.820 1.00 96.25 178 GLN A CA 1
ATOM 1427 C C . GLN A 1 178 ? -3.886 -4.303 -8.806 1.00 96.25 178 GLN A C 1
ATOM 1429 O O . GLN A 1 178 ? -3.041 -4.316 -9.698 1.00 96.25 178 GLN A O 1
ATOM 1434 N N . ASP A 1 179 ? -4.796 -5.270 -8.666 1.00 96.31 179 ASP A N 1
ATOM 1435 C CA . ASP A 1 179 ? -4.951 -6.398 -9.588 1.00 96.31 179 ASP A CA 1
ATOM 1436 C C . ASP A 1 179 ? -5.422 -5.922 -10.972 1.00 96.31 179 ASP A C 1
ATOM 1438 O O . ASP A 1 179 ? -4.874 -6.351 -11.987 1.00 96.31 179 ASP A O 1
ATOM 1442 N N . ALA A 1 180 ? -6.364 -4.975 -11.035 1.00 95.50 180 ALA A N 1
ATOM 1443 C CA . ALA A 1 180 ? -6.773 -4.355 -12.296 1.00 95.50 180 ALA A CA 1
ATOM 1444 C C . ALA A 1 180 ? -5.615 -3.589 -12.964 1.00 95.50 180 ALA A C 1
ATOM 1446 O O . ALA A 1 180 ? -5.324 -3.801 -14.142 1.00 95.50 180 ALA A O 1
ATOM 1447 N N . ALA A 1 181 ? -4.888 -2.768 -12.201 1.00 97.38 181 ALA A N 1
ATOM 1448 C CA . ALA A 1 181 ? -3.736 -2.029 -12.714 1.00 97.38 181 ALA A CA 1
ATOM 1449 C C . ALA A 1 181 ? -2.595 -2.955 -13.181 1.00 97.38 181 ALA A C 1
ATOM 1451 O O . ALA A 1 181 ? -1.862 -2.620 -14.113 1.00 97.38 181 ALA A O 1
ATOM 1452 N N . ALA A 1 182 ? -2.448 -4.139 -12.578 1.00 98.38 182 ALA A N 1
ATOM 1453 C CA . ALA A 1 182 ? -1.479 -5.136 -13.021 1.00 98.38 182 ALA A CA 1
ATOM 1454 C C . ALA A 1 182 ? -1.779 -5.666 -14.431 1.00 98.38 182 ALA A C 1
ATOM 1456 O O . ALA A 1 182 ? -0.845 -5.854 -15.213 1.00 98.38 182 ALA A O 1
ATOM 1457 N N . LEU A 1 183 ? -3.055 -5.850 -14.790 1.00 98.25 183 LEU A N 1
ATOM 1458 C CA . LEU A 1 183 ? -3.443 -6.235 -16.152 1.00 98.25 183 LEU A CA 1
ATOM 1459 C C . LEU A 1 183 ? -3.018 -5.161 -17.161 1.00 98.25 183 LEU A C 1
ATOM 1461 O O . LEU A 1 183 ? -2.332 -5.465 -18.137 1.00 98.25 183 LEU A O 1
ATOM 1465 N N . HIS A 1 184 ? -3.315 -3.892 -16.872 1.00 98.44 184 HIS A N 1
ATOM 1466 C CA . HIS A 1 184 ? -2.867 -2.768 -17.697 1.00 98.44 184 HIS A CA 1
ATOM 1467 C C . HIS A 1 184 ? -1.334 -2.699 -17.796 1.00 98.44 184 HIS A C 1
ATOM 1469 O O . HIS A 1 184 ? -0.784 -2.473 -18.874 1.00 98.44 184 HIS A O 1
ATOM 1475 N N . ALA A 1 185 ? -0.615 -2.945 -16.697 1.00 98.69 185 ALA A N 1
ATOM 1476 C CA . ALA A 1 185 ? 0.846 -2.964 -16.687 1.00 98.69 185 ALA A CA 1
ATOM 1477 C C . ALA A 1 185 ? 1.411 -4.046 -17.623 1.00 98.69 185 ALA A C 1
ATOM 1479 O O . ALA A 1 185 ? 2.368 -3.790 -18.361 1.00 98.69 185 ALA A O 1
ATOM 1480 N N . GLN A 1 186 ? 0.806 -5.237 -17.625 1.00 98.56 186 GLN A N 1
ATOM 1481 C CA . GLN A 1 186 ? 1.176 -6.341 -18.512 1.00 98.56 186 GLN A CA 1
ATOM 1482 C C . GLN A 1 186 ? 0.897 -6.010 -19.981 1.00 98.56 186 GLN A C 1
ATOM 1484 O O . GLN A 1 186 ? 1.753 -6.265 -20.829 1.00 98.56 186 GLN A O 1
ATOM 1489 N N . GLU A 1 187 ? -0.242 -5.391 -20.291 1.00 98.50 187 GLU A N 1
ATOM 1490 C CA . GLU A 1 187 ? -0.569 -4.943 -21.649 1.00 98.50 187 GLU A CA 1
ATOM 1491 C C . GLU A 1 187 ? 0.412 -3.884 -22.162 1.00 98.50 187 GLU A C 1
ATOM 1493 O O . GLU A 1 187 ? 0.941 -3.999 -23.273 1.00 98.50 187 GLU A O 1
ATOM 1498 N N . ILE A 1 188 ? 0.703 -2.867 -21.343 1.00 98.62 188 ILE A N 1
ATOM 1499 C CA . ILE A 1 188 ? 1.679 -1.823 -21.673 1.00 98.62 188 ILE A CA 1
ATOM 1500 C C . ILE A 1 188 ? 3.041 -2.462 -21.929 1.00 98.62 188 ILE A C 1
ATOM 1502 O O . ILE A 1 188 ? 3.662 -2.182 -22.957 1.00 98.62 188 ILE A O 1
ATOM 1506 N N . TRP A 1 189 ? 3.484 -3.353 -21.036 1.00 98.56 189 TRP A N 1
ATOM 1507 C CA . TRP A 1 189 ? 4.736 -4.083 -21.196 1.00 98.56 189 TRP A CA 1
ATOM 1508 C C . TRP A 1 189 ? 4.772 -4.878 -22.501 1.00 98.56 189 TRP A C 1
ATOM 1510 O O . TRP A 1 189 ? 5.734 -4.758 -23.263 1.00 98.56 189 TRP A O 1
ATOM 1520 N N . ALA A 1 190 ? 3.721 -5.650 -22.788 1.00 98.31 190 ALA A N 1
ATOM 1521 C CA . ALA A 1 190 ? 3.599 -6.476 -23.984 1.00 98.31 190 ALA A CA 1
ATOM 1522 C C . ALA A 1 190 ? 3.619 -5.646 -25.276 1.00 98.31 190 ALA A C 1
ATOM 1524 O O . ALA A 1 190 ? 4.239 -6.068 -26.248 1.00 98.31 190 ALA A O 1
ATOM 1525 N N . SER A 1 191 ? 3.018 -4.452 -25.267 1.00 98.06 191 SER A N 1
ATOM 1526 C CA . SER A 1 191 ? 3.031 -3.519 -26.405 1.00 98.06 191 SER A CA 1
ATOM 1527 C C . SER A 1 191 ? 4.378 -2.819 -26.638 1.00 98.06 191 SER A C 1
ATOM 1529 O O . SER A 1 191 ? 4.580 -2.181 -27.672 1.00 98.06 191 SER A O 1
ATOM 1531 N N . GLY A 1 192 ? 5.294 -2.906 -25.670 1.00 97.81 192 GLY A N 1
ATOM 1532 C CA . GLY A 1 192 ? 6.600 -2.267 -25.729 1.00 97.81 192 GLY A CA 1
ATOM 1533 C C . GLY A 1 192 ? 7.517 -2.859 -26.794 1.00 97.81 192 GLY A C 1
ATOM 1534 O O . GLY A 1 192 ? 7.597 -4.073 -26.971 1.00 97.81 192 GLY A O 1
ATOM 1535 N N . VAL A 1 193 ? 8.274 -1.982 -27.449 1.00 98.06 193 VAL A N 1
ATOM 1536 C CA . VAL A 1 193 ? 9.312 -2.346 -28.423 1.00 98.06 193 VAL A CA 1
ATOM 1537 C C . VAL A 1 193 ? 10.709 -2.181 -27.818 1.00 98.06 193 VAL A C 1
ATOM 1539 O O . VAL A 1 193 ? 10.848 -1.682 -26.698 1.00 98.06 193 VAL A O 1
ATOM 1542 N N . SER A 1 194 ? 11.752 -2.596 -28.547 1.00 97.56 194 SER A N 1
ATOM 1543 C CA . SER A 1 194 ? 13.153 -2.412 -28.130 1.00 97.56 194 SER A CA 1
ATOM 1544 C C . SER A 1 194 ? 13.423 -0.961 -27.730 1.00 97.56 194 SER A C 1
ATOM 1546 O O . SER A 1 194 ? 13.087 -0.052 -28.485 1.00 97.56 194 SER A O 1
ATOM 1548 N N . ALA A 1 195 ? 14.039 -0.745 -26.564 1.00 97.38 195 ALA A N 1
ATOM 1549 C CA . ALA A 1 195 ? 14.453 0.571 -26.067 1.00 97.38 195 ALA A CA 1
ATOM 1550 C C . ALA A 1 195 ? 15.820 1.035 -26.610 1.00 97.38 195 ALA A C 1
ATOM 1552 O O . ALA A 1 195 ? 16.397 2.002 -26.106 1.00 97.38 195 ALA A O 1
ATOM 1553 N N . GLU A 1 196 ? 16.353 0.354 -27.625 1.00 96.25 196 GLU A N 1
ATOM 1554 C CA . GLU A 1 196 ? 17.575 0.762 -28.311 1.00 96.25 196 GLU A CA 1
ATOM 1555 C C . GLU A 1 196 ? 17.473 2.201 -28.838 1.00 96.25 196 GLU A C 1
ATOM 1557 O O . GLU A 1 196 ? 16.443 2.629 -29.365 1.00 96.25 196 GLU A O 1
ATOM 1562 N N . GLY A 1 197 ? 18.536 2.981 -28.623 1.00 95.25 197 GLY A N 1
ATOM 1563 C CA . GLY A 1 197 ? 18.582 4.395 -28.996 1.00 95.25 197 GLY A CA 1
ATOM 1564 C C . GLY A 1 197 ? 17.683 5.321 -28.166 1.00 95.25 197 GLY A C 1
ATOM 1565 O O . GLY A 1 197 ? 17.56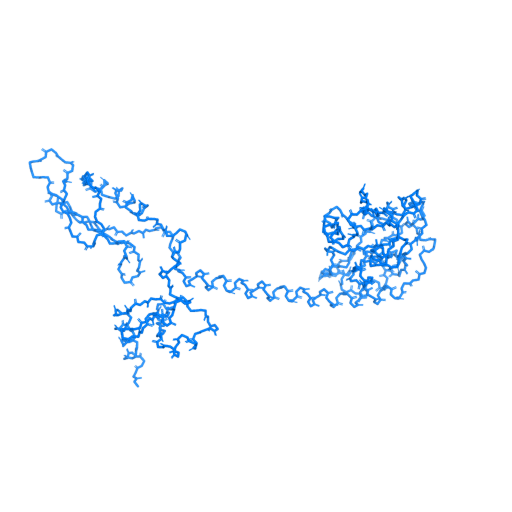9 6.502 -28.496 1.00 95.25 197 GLY A O 1
ATOM 1566 N N . HIS A 1 198 ? 17.040 4.843 -27.090 1.00 98.06 198 HIS A N 1
ATOM 1567 C CA . HIS A 1 198 ? 16.207 5.712 -26.255 1.00 98.06 198 HIS A CA 1
ATOM 1568 C C . HIS A 1 198 ? 17.044 6.811 -25.583 1.00 98.06 198 HIS A C 1
ATOM 1570 O O . HIS A 1 198 ? 18.098 6.554 -24.994 1.00 98.06 198 HIS A O 1
ATOM 1576 N N . GLY A 1 199 ? 16.547 8.052 -25.635 1.00 97.75 199 GLY A N 1
ATOM 1577 C CA . GLY A 1 199 ? 17.280 9.234 -25.172 1.00 97.75 199 GLY A CA 1
ATOM 1578 C C . GLY A 1 199 ? 17.725 9.173 -23.707 1.00 97.75 199 GLY A C 1
ATOM 1579 O O . GLY A 1 199 ? 18.780 9.712 -23.369 1.00 97.75 199 GLY A O 1
ATOM 1580 N N . TYR A 1 200 ? 16.980 8.476 -22.842 1.00 97.88 200 TYR A N 1
ATOM 1581 C CA . TYR A 1 200 ? 17.338 8.357 -21.430 1.00 97.88 200 TYR A CA 1
ATOM 1582 C C . TYR A 1 200 ? 18.564 7.463 -21.228 1.00 97.88 200 TYR A C 1
ATOM 1584 O O . TYR A 1 200 ? 19.469 7.837 -20.481 1.00 97.88 200 TYR A O 1
ATOM 1592 N N . ALA A 1 201 ? 18.609 6.318 -21.917 1.00 97.25 201 ALA A N 1
ATOM 1593 C CA . ALA A 1 201 ? 19.734 5.386 -21.874 1.00 97.25 201 ALA A CA 1
ATOM 1594 C C . ALA A 1 201 ? 21.010 6.048 -22.422 1.00 97.25 201 ALA A C 1
ATOM 1596 O O . ALA A 1 201 ? 22.039 6.048 -21.746 1.00 97.25 201 ALA A O 1
ATOM 1597 N N . ILE A 1 202 ? 20.900 6.748 -23.560 1.00 97.75 202 ILE A N 1
ATOM 1598 C CA . ILE A 1 202 ? 21.995 7.540 -24.148 1.00 97.75 202 ILE A CA 1
ATOM 1599 C C . ILE A 1 202 ? 22.501 8.590 -23.155 1.00 97.75 202 ILE A C 1
ATOM 1601 O O . ILE A 1 202 ? 23.695 8.661 -22.875 1.00 97.75 202 ILE A O 1
ATOM 1605 N N . LYS A 1 203 ? 21.597 9.387 -22.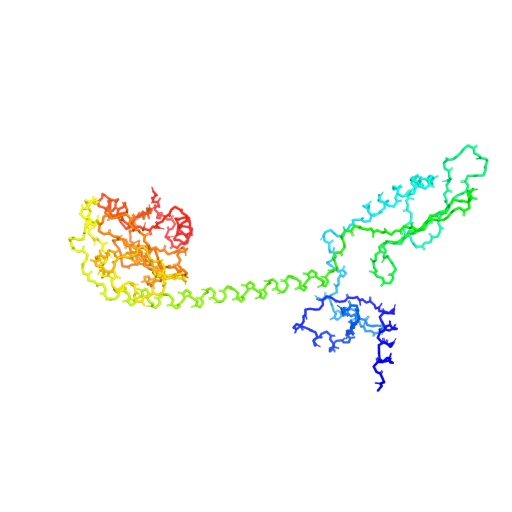572 1.00 97.44 203 LYS A N 1
ATOM 1606 C CA . LYS A 1 203 ? 21.958 10.432 -21.603 1.00 97.44 203 LYS A CA 1
ATOM 1607 C C . LYS A 1 203 ? 22.645 9.869 -20.359 1.00 97.44 203 LYS A C 1
ATOM 1609 O O . LYS A 1 203 ? 23.453 10.558 -19.740 1.00 97.44 203 LYS A O 1
ATOM 1614 N N . LYS A 1 204 ? 22.283 8.653 -19.953 1.00 96.50 204 LYS A N 1
ATOM 1615 C CA . LYS A 1 204 ? 22.891 7.956 -18.817 1.00 96.50 204 LYS A CA 1
ATOM 1616 C C . LYS A 1 204 ? 24.156 7.183 -19.181 1.00 96.50 204 LYS A C 1
ATOM 1618 O O . LYS A 1 204 ? 24.840 6.757 -18.259 1.00 96.50 204 LYS A O 1
ATOM 1623 N N . GLY A 1 205 ? 24.485 7.055 -20.467 1.00 96.12 205 GLY A N 1
ATOM 1624 C CA . GLY A 1 205 ? 25.652 6.309 -20.931 1.00 96.12 205 GLY A CA 1
ATOM 1625 C C . GLY A 1 205 ? 25.568 4.819 -20.600 1.00 96.12 205 GLY A C 1
ATOM 1626 O O . GLY A 1 205 ? 26.589 4.210 -20.302 1.00 96.12 205 GLY A O 1
ATOM 1627 N N . VAL A 1 206 ? 24.359 4.250 -20.589 1.00 95.75 206 VAL A N 1
ATOM 1628 C CA . VAL A 1 206 ? 24.121 2.836 -20.267 1.00 95.75 206 VAL A CA 1
ATOM 1629 C C . VAL A 1 206 ? 23.338 2.154 -21.378 1.00 95.75 206 VAL A C 1
ATOM 1631 O O . VAL A 1 206 ? 22.524 2.784 -22.055 1.00 95.75 206 VAL A O 1
ATOM 1634 N N . GLU A 1 207 ? 23.551 0.852 -21.542 1.00 94.19 207 GLU A N 1
ATOM 1635 C CA . GLU A 1 207 ? 22.738 0.039 -22.441 1.00 94.19 207 GLU A CA 1
ATOM 1636 C C . GLU A 1 207 ? 21.302 -0.097 -21.903 1.00 94.19 207 GLU A C 1
ATOM 1638 O O . GLU A 1 207 ? 21.106 -0.202 -20.688 1.00 94.19 207 GLU A O 1
ATOM 1643 N N . PRO A 1 208 ? 20.277 -0.125 -22.773 1.00 95.62 208 PRO A N 1
ATOM 1644 C CA . PRO A 1 208 ? 18.878 -0.264 -22.378 1.00 95.62 208 PRO A CA 1
ATOM 1645 C C . PRO A 1 208 ? 18.527 -1.712 -21.974 1.00 95.62 208 PRO A C 1
ATOM 1647 O O . PRO A 1 208 ? 17.612 -2.330 -22.518 1.00 95.62 208 PRO A O 1
ATOM 1650 N N . LEU A 1 209 ? 19.263 -2.273 -21.011 1.00 94.62 209 LEU A N 1
ATOM 1651 C CA . LEU A 1 209 ? 19.135 -3.661 -20.579 1.00 94.62 209 LEU A CA 1
ATOM 1652 C C . LEU A 1 209 ? 17.765 -3.952 -19.966 1.00 94.62 209 LEU A C 1
ATOM 1654 O O . LEU A 1 209 ? 17.370 -3.360 -18.958 1.00 94.62 209 LEU A O 1
ATOM 1658 N N . GLY A 1 210 ? 17.074 -4.918 -20.573 1.00 94.00 210 GLY A N 1
ATOM 1659 C CA . GLY A 1 210 ? 15.836 -5.499 -20.062 1.00 94.00 210 GLY A CA 1
ATOM 1660 C C . GLY A 1 210 ? 14.647 -4.537 -19.994 1.00 94.00 210 GLY A C 1
ATOM 1661 O O . GLY A 1 210 ? 13.630 -4.891 -19.411 1.00 94.00 210 GLY A O 1
ATOM 1662 N N . ILE A 1 211 ? 14.750 -3.347 -20.588 1.00 97.38 211 ILE A N 1
ATOM 1663 C CA . ILE A 1 211 ? 13.669 -2.357 -20.658 1.00 97.38 211 ILE A CA 1
ATOM 1664 C C . ILE A 1 211 ? 13.093 -2.278 -22.071 1.00 97.38 211 ILE A C 1
ATOM 1666 O O . ILE A 1 211 ? 13.711 -2.707 -23.046 1.00 97.38 211 ILE A O 1
ATOM 1670 N N . ARG A 1 212 ? 11.892 -1.716 -22.185 1.00 98.56 212 ARG A N 1
ATOM 1671 C CA . ARG A 1 212 ? 11.206 -1.481 -23.465 1.00 98.56 212 ARG A CA 1
ATOM 1672 C C . ARG A 1 212 ? 10.898 -0.000 -23.624 1.00 98.56 212 ARG A C 1
ATOM 1674 O O . ARG A 1 212 ? 11.131 0.782 -22.707 1.00 98.56 212 ARG A O 1
ATOM 1681 N N . GLN A 1 213 ? 10.377 0.404 -24.773 1.00 98.62 213 GLN A N 1
ATOM 1682 C CA . GLN A 1 213 ? 9.815 1.739 -24.952 1.00 98.62 213 GLN A CA 1
ATOM 1683 C C . GLN A 1 213 ? 8.431 1.695 -25.597 1.00 98.62 213 GLN A C 1
ATOM 1685 O O . GLN A 1 213 ? 8.131 0.804 -26.390 1.00 98.62 213 GLN A O 1
ATOM 1690 N N . VAL A 1 214 ? 7.597 2.674 -25.251 1.00 98.56 214 VAL A N 1
ATOM 1691 C CA . VAL A 1 214 ? 6.231 2.864 -25.768 1.00 98.56 214 VAL A CA 1
ATOM 1692 C C . VAL A 1 214 ? 5.959 4.345 -26.008 1.00 98.56 214 VAL A C 1
ATOM 1694 O O . VAL A 1 214 ? 6.618 5.216 -25.435 1.00 98.56 214 VAL A O 1
ATOM 1697 N N . SER A 1 215 ? 4.980 4.656 -26.855 1.00 98.44 215 SER A N 1
ATOM 1698 C CA . SER A 1 215 ? 4.574 6.043 -27.075 1.00 98.44 215 SER A CA 1
ATOM 1699 C C . SER A 1 215 ? 3.827 6.601 -25.861 1.00 98.44 215 SER A C 1
ATOM 1701 O O . SER A 1 215 ? 3.072 5.904 -25.183 1.00 98.44 215 SER A O 1
ATOM 1703 N N . GLY A 1 216 ? 3.983 7.900 -25.608 1.00 97.94 216 GLY A N 1
ATOM 1704 C CA . GLY A 1 216 ? 3.184 8.605 -24.612 1.00 97.94 216 GLY A CA 1
ATOM 1705 C C . GLY A 1 216 ? 1.693 8.578 -24.952 1.00 97.94 216 GLY A C 1
ATOM 1706 O O . GLY A 1 216 ? 0.869 8.597 -24.047 1.00 97.94 216 GLY A O 1
ATOM 1707 N N . ALA A 1 217 ? 1.335 8.485 -26.238 1.00 97.81 217 ALA A N 1
ATOM 1708 C CA . ALA A 1 217 ? -0.042 8.261 -26.672 1.00 97.81 217 ALA A CA 1
ATOM 1709 C C . ALA A 1 217 ? -0.621 6.960 -26.100 1.00 97.81 217 ALA A C 1
ATOM 1711 O O . ALA A 1 217 ? -1.713 7.009 -25.548 1.00 97.81 217 ALA A O 1
ATOM 1712 N N . LYS A 1 218 ? 0.138 5.855 -26.163 1.00 97.94 218 LYS A N 1
ATOM 1713 C CA . LYS A 1 218 ? -0.265 4.559 -25.607 1.00 97.94 218 LYS A CA 1
ATOM 1714 C C . LYS A 1 218 ? -0.418 4.617 -24.088 1.00 97.94 218 LYS A C 1
ATOM 1716 O O . LYS A 1 218 ? -1.408 4.141 -23.557 1.00 97.94 218 LYS A O 1
ATOM 1721 N N . LEU A 1 219 ? 0.530 5.242 -23.384 1.00 97.81 219 LEU A N 1
ATOM 1722 C CA . LEU A 1 219 ? 0.451 5.395 -21.922 1.00 97.81 219 LEU A CA 1
ATOM 1723 C C . LEU A 1 219 ? -0.779 6.201 -21.478 1.00 97.81 219 LEU A C 1
ATOM 1725 O O . LEU A 1 219 ? -1.358 5.910 -20.440 1.00 97.81 219 LEU A O 1
ATOM 1729 N N . LEU A 1 220 ? -1.187 7.202 -22.263 1.00 96.50 220 LEU A N 1
ATOM 1730 C CA . LEU A 1 220 ? -2.353 8.045 -21.978 1.00 96.50 220 LEU A CA 1
ATOM 1731 C C . LEU A 1 220 ? -3.706 7.359 -22.247 1.00 96.50 220 LEU A C 1
ATOM 1733 O O . LEU A 1 220 ? -4.735 7.981 -21.997 1.00 96.50 220 LEU A O 1
ATOM 1737 N N . GLU A 1 221 ? -3.725 6.119 -22.747 1.00 95.81 221 GLU A N 1
ATOM 1738 C CA . GLU A 1 221 ? -4.941 5.289 -22.823 1.00 95.81 221 GLU A CA 1
ATOM 1739 C C . GLU A 1 221 ? -5.348 4.725 -21.451 1.00 95.81 221 GLU A C 1
ATOM 1741 O O . GLU A 1 221 ? -6.472 4.258 -21.299 1.00 95.81 221 GLU A O 1
ATOM 1746 N N . TYR A 1 222 ? -4.453 4.790 -20.459 1.00 95.62 222 TYR A N 1
ATOM 1747 C CA . TYR A 1 222 ? -4.623 4.182 -19.143 1.00 95.62 222 TYR A CA 1
ATOM 1748 C C . TYR A 1 222 ? -4.776 5.254 -18.056 1.00 95.62 222 TYR A C 1
ATOM 1750 O O . TYR A 1 222 ? -3.969 6.191 -17.951 1.00 95.62 222 TYR A O 1
ATOM 1758 N N . GLU A 1 223 ? -5.814 5.123 -17.228 1.00 93.38 223 GLU A N 1
ATOM 1759 C CA . GLU A 1 223 ? -6.160 6.099 -16.186 1.00 93.38 223 GLU A CA 1
ATOM 1760 C C . GLU A 1 223 ? -5.031 6.282 -15.164 1.00 93.38 223 GLU A C 1
ATOM 1762 O O . GLU A 1 223 ? -4.827 7.381 -14.642 1.00 93.38 223 GLU A O 1
ATOM 1767 N N . GLU A 1 224 ? -4.208 5.256 -14.956 1.00 95.50 224 GLU A N 1
ATOM 1768 C CA . GLU A 1 224 ? -3.072 5.264 -14.041 1.00 95.50 224 GLU A CA 1
ATOM 1769 C C . GLU A 1 224 ? -1.991 6.286 -14.424 1.00 95.50 224 GLU A C 1
ATOM 1771 O O . GLU A 1 224 ? -1.233 6.730 -13.557 1.00 95.50 224 GLU A O 1
ATOM 1776 N N . PHE A 1 225 ? -1.915 6.704 -15.693 1.00 95.19 225 PHE A N 1
ATOM 1777 C CA . PHE A 1 225 ? -0.997 7.755 -16.151 1.00 95.19 225 PHE A CA 1
ATOM 1778 C C . PHE A 1 225 ? -1.663 9.125 -16.309 1.00 95.19 225 PHE A C 1
ATOM 1780 O O . PHE A 1 225 ? -0.960 10.138 -16.385 1.00 95.19 225 PHE A O 1
ATOM 1787 N N . VAL A 1 226 ? -2.993 9.190 -16.333 1.00 87.00 226 VAL A N 1
ATOM 1788 C CA . VAL A 1 226 ? -3.764 10.432 -16.506 1.00 87.00 226 VAL A CA 1
ATOM 1789 C C . VAL A 1 226 ? -4.174 11.011 -15.147 1.00 87.00 226 VAL A C 1
ATOM 1791 O O . VAL A 1 226 ? -4.022 12.212 -14.915 1.00 87.00 226 VAL A O 1
ATOM 1794 N N . GLY A 1 227 ? -4.592 10.148 -14.218 1.00 73.12 227 GLY A N 1
ATOM 1795 C CA . GLY A 1 227 ? -5.119 10.489 -12.900 1.00 73.12 227 GLY A CA 1
ATOM 1796 C C . GLY A 1 227 ? -6.492 11.171 -12.932 1.00 73.12 227 GLY A C 1
ATOM 1797 O O . GLY A 1 227 ? -6.906 11.729 -13.944 1.00 73.12 227 GLY A O 1
ATOM 1798 N N . GLU A 1 228 ? -7.168 11.205 -11.782 1.00 67.25 228 GLU A N 1
ATOM 1799 C CA . GLU A 1 228 ? -8.573 11.647 -11.641 1.00 67.25 228 GLU A CA 1
ATOM 1800 C C . GLU A 1 228 ? -8.860 13.085 -12.121 1.00 67.25 228 GLU A C 1
ATOM 1802 O O . GLU A 1 228 ? -9.970 13.405 -12.528 1.00 67.25 228 GLU A O 1
ATOM 1807 N N . SER A 1 229 ? -7.856 13.969 -12.111 1.00 72.75 229 SER A N 1
ATOM 1808 C CA . SER A 1 229 ? -7.996 15.365 -12.567 1.00 72.75 229 SER A CA 1
ATOM 1809 C C . SER A 1 229 ? -7.782 15.563 -14.073 1.00 72.75 229 SER A C 1
ATOM 1811 O O . SER A 1 229 ? -7.780 16.702 -14.543 1.00 72.75 229 SER A O 1
ATOM 1813 N N . GLY A 1 230 ? -7.503 14.493 -14.827 1.00 73.31 230 GLY A N 1
ATOM 1814 C CA . GLY A 1 230 ? -7.139 14.570 -16.246 1.00 73.31 230 GLY A CA 1
ATOM 1815 C C . GLY A 1 230 ? -5.718 15.092 -16.512 1.00 73.31 230 GLY A C 1
ATOM 1816 O O . GLY A 1 230 ? -5.312 15.237 -17.666 1.00 73.31 230 GLY A O 1
ATOM 1817 N N . ARG A 1 231 ? -4.941 15.420 -15.466 1.00 78.56 231 ARG A N 1
ATOM 1818 C CA . ARG A 1 231 ? -3.603 16.020 -15.591 1.00 78.56 231 ARG A CA 1
ATOM 1819 C C . ARG A 1 231 ? -2.492 14.970 -15.556 1.00 78.56 231 ARG A C 1
ATOM 1821 O O . ARG A 1 231 ? -2.153 14.432 -14.496 1.00 78.56 231 ARG A O 1
ATOM 1828 N N . SER A 1 232 ? -1.815 14.817 -16.695 1.00 90.81 232 SER A N 1
ATOM 1829 C CA . SER A 1 232 ? -0.639 13.956 -16.844 1.00 90.81 232 SER A CA 1
ATOM 1830 C C . SER A 1 232 ? 0.668 14.726 -17.079 1.00 90.81 232 SER A C 1
ATOM 1832 O O . SER A 1 232 ? 0.725 15.726 -17.804 1.00 90.81 232 SER A O 1
ATOM 1834 N N . ALA A 1 233 ? 1.758 14.209 -16.505 1.00 92.25 233 ALA A N 1
ATOM 1835 C CA . ALA A 1 233 ? 3.120 14.592 -16.879 1.00 92.25 233 ALA A CA 1
ATOM 1836 C C . ALA A 1 233 ? 3.573 13.918 -18.191 1.00 92.25 233 ALA A C 1
ATOM 1838 O O . ALA A 1 233 ? 4.556 14.349 -18.795 1.00 92.25 233 ALA A O 1
ATOM 1839 N N . ILE A 1 234 ? 2.852 12.888 -18.650 1.00 96.88 234 ILE A N 1
ATOM 1840 C CA . ILE A 1 234 ? 3.107 12.211 -19.919 1.00 96.88 234 ILE A CA 1
ATOM 1841 C C . ILE A 1 234 ? 2.745 13.145 -21.080 1.00 96.88 234 ILE A C 1
ATOM 1843 O O . ILE A 1 234 ? 1.761 13.890 -21.044 1.00 96.88 234 ILE A O 1
ATOM 1847 N N . ARG A 1 235 ? 3.579 13.149 -22.119 1.00 96.44 235 ARG A N 1
ATOM 1848 C CA . ARG A 1 235 ? 3.384 13.923 -23.347 1.00 96.44 235 ARG A CA 1
ATOM 1849 C C . ARG A 1 235 ? 3.137 12.962 -24.499 1.00 96.44 235 ARG A C 1
ATOM 1851 O O . ARG A 1 235 ? 3.958 12.090 -24.766 1.00 96.44 235 ARG A O 1
ATOM 1858 N N . ARG A 1 236 ? 2.007 13.142 -25.190 1.00 96.56 236 ARG A N 1
ATOM 1859 C CA . ARG A 1 236 ? 1.515 12.242 -26.249 1.00 96.56 236 ARG A CA 1
ATOM 1860 C C . ARG A 1 236 ? 2.551 11.969 -27.348 1.00 96.56 236 ARG A C 1
ATOM 1862 O O . ARG A 1 236 ? 2.612 10.860 -27.860 1.00 96.56 236 ARG A O 1
ATOM 1869 N N . ASN A 1 237 ? 3.355 12.971 -27.692 1.00 96.94 237 ASN A N 1
ATOM 1870 C CA . ASN A 1 237 ? 4.316 12.954 -28.795 1.00 96.94 237 ASN A CA 1
ATOM 1871 C C . ASN A 1 237 ? 5.730 12.477 -28.413 1.00 96.94 237 ASN A C 1
ATOM 1873 O O . ASN A 1 237 ? 6.633 12.578 -29.238 1.00 96.94 237 ASN A O 1
ATOM 1877 N N . LEU A 1 238 ? 5.952 12.004 -27.183 1.00 97.75 238 LEU A N 1
ATOM 1878 C CA . LEU A 1 238 ? 7.254 11.486 -26.750 1.00 97.75 238 LEU A CA 1
ATOM 1879 C C . LEU A 1 238 ? 7.247 9.958 -26.660 1.00 97.75 238 LEU A C 1
ATOM 1881 O O . LEU A 1 238 ? 6.218 9.354 -26.366 1.00 97.75 238 LEU A O 1
ATOM 1885 N N . MET A 1 239 ? 8.416 9.346 -26.858 1.00 98.12 239 MET A N 1
ATOM 1886 C CA . MET A 1 239 ? 8.653 7.927 -26.579 1.00 98.12 239 MET A CA 1
ATOM 1887 C C . MET A 1 239 ? 9.200 7.762 -25.163 1.00 98.12 239 MET A C 1
ATOM 1889 O O . MET A 1 239 ? 10.213 8.360 -24.804 1.00 98.12 239 MET A O 1
ATOM 1893 N N . TYR A 1 240 ? 8.541 6.954 -24.346 1.00 98.62 240 TYR A N 1
ATOM 1894 C CA . TYR A 1 240 ? 8.931 6.700 -22.965 1.00 98.62 240 TYR A CA 1
ATOM 1895 C C . TYR A 1 240 ? 9.621 5.347 -22.864 1.00 98.62 240 TYR A C 1
ATOM 1897 O O . TYR A 1 240 ? 9.095 4.353 -23.357 1.00 98.62 240 TYR A O 1
ATOM 1905 N N . ALA A 1 241 ? 10.769 5.307 -22.188 1.00 98.62 241 ALA A N 1
ATOM 1906 C CA . ALA A 1 241 ? 11.332 4.050 -21.722 1.00 98.62 241 ALA A CA 1
ATOM 1907 C C . ALA A 1 241 ? 10.442 3.538 -20.592 1.00 98.62 241 ALA A C 1
ATOM 1909 O O . ALA A 1 241 ? 10.050 4.312 -19.718 1.00 98.62 241 ALA A O 1
ATOM 1910 N N . ILE A 1 242 ? 10.116 2.256 -20.612 1.00 98.75 242 ILE A N 1
ATOM 1911 C CA . ILE A 1 242 ? 9.321 1.596 -19.588 1.00 98.75 242 ILE A CA 1
ATOM 1912 C C . ILE A 1 242 ? 10.169 0.550 -18.878 1.00 98.75 242 ILE A C 1
ATOM 1914 O O . ILE A 1 242 ? 10.760 -0.331 -19.504 1.00 98.75 242 ILE A O 1
ATOM 1918 N N . VAL A 1 243 ? 10.223 0.676 -17.556 1.00 98.50 243 VAL A N 1
ATOM 1919 C CA . VAL A 1 243 ? 10.866 -0.278 -16.655 1.00 98.50 243 VAL A CA 1
ATOM 1920 C C . VAL A 1 243 ? 9.759 -1.019 -15.905 1.00 98.50 243 VAL A C 1
ATOM 1922 O O . VAL A 1 243 ? 8.941 -0.361 -15.252 1.00 98.50 243 VAL A O 1
ATOM 1925 N N . PRO A 1 244 ? 9.680 -2.353 -16.002 1.00 98.31 244 PRO A N 1
ATOM 1926 C CA . PRO A 1 244 ? 8.616 -3.114 -15.366 1.00 98.31 244 PRO A CA 1
ATOM 1927 C C . PRO A 1 244 ? 8.902 -3.316 -13.879 1.00 98.31 244 PRO A C 1
ATOM 1929 O O . PRO A 1 244 ? 10.009 -3.675 -13.501 1.00 98.31 244 PRO A O 1
ATOM 1932 N N . LEU A 1 245 ? 7.893 -3.120 -13.038 1.00 98.38 245 LEU A N 1
ATOM 1933 C CA . LEU A 1 245 ? 7.917 -3.490 -11.628 1.00 98.38 245 LEU A CA 1
ATOM 1934 C C . LEU A 1 245 ? 7.244 -4.856 -11.505 1.00 98.38 245 LEU A C 1
ATOM 1936 O O . LEU A 1 245 ? 6.065 -5.008 -11.843 1.00 98.38 245 LEU A O 1
ATOM 1940 N N . MET A 1 246 ? 8.001 -5.842 -11.040 1.00 97.88 246 MET A N 1
ATOM 1941 C CA . MET A 1 246 ? 7.616 -7.245 -11.042 1.00 97.88 246 MET A CA 1
ATOM 1942 C C . MET A 1 246 ? 7.609 -7.854 -9.640 1.00 97.88 246 MET A C 1
ATOM 1944 O O . MET A 1 246 ? 8.316 -7.395 -8.740 1.00 97.88 246 MET A O 1
ATOM 1948 N N . THR A 1 247 ? 6.833 -8.923 -9.470 1.00 97.25 247 THR A N 1
ATOM 1949 C CA . THR A 1 247 ? 6.952 -9.838 -8.324 1.00 97.25 247 THR A CA 1
ATOM 1950 C C . THR A 1 247 ? 8.206 -10.716 -8.437 1.00 97.25 247 THR A C 1
ATOM 1952 O O . THR A 1 247 ? 8.907 -10.719 -9.451 1.00 97.25 247 THR A O 1
ATOM 1955 N N . GLU A 1 248 ? 8.465 -11.540 -7.419 1.00 95.50 248 GLU A N 1
ATOM 1956 C CA . GLU A 1 248 ? 9.572 -12.509 -7.376 1.00 95.50 248 GLU A CA 1
ATOM 1957 C C . GLU A 1 248 ? 9.569 -13.459 -8.570 1.00 95.50 248 GLU A C 1
ATOM 1959 O O . GLU A 1 248 ? 10.626 -13.820 -9.090 1.00 95.50 248 GLU A O 1
ATOM 1964 N N . ARG A 1 249 ? 8.364 -13.825 -9.012 1.00 94.31 249 ARG A N 1
ATOM 1965 C CA . ARG A 1 249 ? 8.110 -14.754 -10.114 1.00 94.31 249 ARG A CA 1
ATOM 1966 C C . ARG A 1 249 ? 8.199 -14.089 -11.489 1.00 94.31 249 ARG A C 1
ATOM 1968 O O . ARG A 1 249 ? 8.061 -14.768 -12.498 1.00 94.31 249 ARG A O 1
ATOM 1975 N N . GLY A 1 250 ? 8.426 -12.774 -11.547 1.00 94.50 250 GLY A N 1
ATOM 1976 C CA . GLY A 1 250 ? 8.490 -12.016 -12.800 1.00 94.50 250 GLY A CA 1
ATOM 1977 C C . GLY A 1 250 ? 7.130 -11.556 -13.340 1.00 94.50 250 GLY A C 1
ATOM 1978 O O . GLY A 1 250 ? 7.040 -11.144 -14.493 1.00 94.50 250 GLY A O 1
ATOM 1979 N N . GLU A 1 251 ? 6.063 -11.601 -12.534 1.00 96.69 251 GLU A N 1
ATOM 1980 C CA . GLU A 1 251 ? 4.761 -11.044 -12.926 1.00 96.69 251 GLU A CA 1
ATOM 1981 C C . GLU A 1 251 ? 4.822 -9.514 -12.889 1.00 96.69 251 GLU A C 1
ATOM 1983 O O . GLU A 1 251 ? 5.104 -8.941 -11.837 1.00 96.69 251 GLU A O 1
ATOM 1988 N N . VAL A 1 252 ? 4.536 -8.852 -14.015 1.00 98.31 252 VAL A N 1
ATOM 1989 C CA . VAL A 1 252 ? 4.483 -7.384 -14.100 1.00 98.31 252 VAL A CA 1
ATOM 1990 C C . VAL A 1 252 ? 3.215 -6.880 -13.412 1.00 98.31 252 VAL A C 1
ATOM 1992 O O . VAL A 1 252 ? 2.109 -7.299 -13.748 1.00 98.31 252 VAL A O 1
ATOM 1995 N N . ARG A 1 253 ? 3.384 -5.963 -12.458 1.00 98.44 253 ARG A N 1
ATOM 1996 C CA . ARG A 1 253 ? 2.288 -5.394 -11.654 1.00 98.44 253 ARG A CA 1
ATOM 1997 C C . ARG A 1 253 ? 2.210 -3.867 -11.740 1.00 98.44 253 ARG A C 1
ATOM 1999 O O . ARG A 1 253 ? 1.196 -3.288 -11.370 1.00 98.44 253 ARG A O 1
ATOM 2006 N N . ASN A 1 254 ? 3.276 -3.207 -12.200 1.00 98.62 254 ASN A N 1
ATOM 2007 C CA . ASN A 1 254 ? 3.345 -1.755 -12.398 1.00 98.62 254 ASN A CA 1
ATOM 2008 C C . ASN A 1 254 ? 4.437 -1.426 -13.439 1.00 98.62 254 ASN A C 1
ATOM 2010 O O . ASN A 1 254 ? 5.293 -2.259 -13.740 1.00 98.62 254 ASN A O 1
ATOM 2014 N N . ILE A 1 255 ? 4.416 -0.217 -13.995 1.00 98.56 255 ILE A N 1
ATOM 2015 C CA . ILE A 1 255 ? 5.383 0.304 -14.964 1.00 98.56 255 ILE A CA 1
ATOM 2016 C C . ILE A 1 255 ? 5.918 1.656 -14.487 1.00 98.56 255 ILE A C 1
ATOM 2018 O O . ILE A 1 255 ? 5.148 2.563 -14.172 1.00 98.56 255 ILE A O 1
ATOM 2022 N N . GLN A 1 256 ? 7.239 1.835 -14.530 1.00 98.50 256 GLN A N 1
ATOM 2023 C CA . GLN A 1 256 ? 7.865 3.154 -14.489 1.00 98.50 256 GLN A CA 1
ATOM 2024 C C . GLN A 1 256 ? 8.120 3.649 -15.916 1.00 98.50 256 GLN A C 1
ATOM 2026 O O . GLN A 1 256 ? 8.962 3.102 -16.623 1.00 98.50 256 GLN A O 1
ATOM 2031 N N . ALA A 1 257 ? 7.436 4.715 -16.323 1.00 98.50 257 ALA A N 1
ATOM 2032 C CA . ALA A 1 257 ? 7.658 5.414 -17.582 1.00 98.50 257 ALA A CA 1
ATOM 2033 C C . ALA A 1 257 ? 8.653 6.571 -17.403 1.00 98.50 257 ALA A C 1
ATOM 2035 O O . ALA A 1 257 ? 8.470 7.431 -16.539 1.00 98.50 257 ALA A O 1
ATOM 2036 N N . ILE A 1 258 ? 9.685 6.625 -18.245 1.00 98.44 258 ILE A N 1
ATOM 2037 C CA . ILE A 1 258 ? 10.772 7.608 -18.193 1.00 98.44 258 ILE A CA 1
ATOM 2038 C C . ILE A 1 258 ? 10.854 8.369 -19.521 1.00 98.44 258 ILE A C 1
ATOM 2040 O O . ILE A 1 258 ? 11.001 7.766 -20.586 1.00 98.44 258 ILE A O 1
ATOM 2044 N N . SER A 1 259 ? 10.761 9.701 -19.472 1.00 98.50 259 SER A N 1
ATOM 2045 C CA . SER A 1 259 ? 10.876 10.550 -20.667 1.00 98.50 259 SER A CA 1
ATOM 2046 C C . SER A 1 259 ? 12.283 10.486 -21.278 1.00 98.50 259 SER A C 1
ATOM 2048 O O . SER A 1 259 ? 13.246 10.209 -20.561 1.00 98.50 259 SER A O 1
ATOM 2050 N N . PRO A 1 260 ? 12.456 10.808 -22.577 1.00 98.31 260 PRO A N 1
ATOM 2051 C CA . PRO A 1 260 ? 13.771 10.801 -23.230 1.00 98.31 260 PRO A CA 1
ATOM 2052 C C . PRO A 1 260 ? 14.832 11.651 -22.523 1.00 98.31 260 PRO A C 1
ATOM 2054 O O . PRO A 1 260 ? 16.001 11.294 -22.487 1.00 98.31 260 PRO A O 1
ATOM 2057 N N . ASP A 1 261 ? 14.440 12.773 -21.920 1.00 97.31 261 ASP A N 1
ATOM 2058 C CA . ASP A 1 261 ? 15.355 13.643 -21.176 1.00 97.31 261 ASP A CA 1
ATOM 2059 C C . ASP A 1 261 ? 15.567 13.210 -19.711 1.00 97.31 261 ASP A C 1
ATOM 2061 O O . ASP A 1 261 ? 16.384 13.806 -18.997 1.00 97.31 261 ASP A O 1
ATOM 2065 N N . GLY A 1 262 ? 14.842 12.186 -19.255 1.00 96.19 262 GLY A N 1
ATOM 2066 C CA . GLY A 1 262 ? 14.853 11.661 -17.894 1.00 96.19 262 GLY A CA 1
ATOM 2067 C C . GLY A 1 262 ? 14.227 12.571 -16.836 1.00 96.19 262 GLY A C 1
ATOM 2068 O O . GLY A 1 262 ? 14.372 12.264 -15.651 1.00 96.19 262 GLY A O 1
ATOM 2069 N N . LYS A 1 263 ? 13.583 13.686 -17.219 1.00 95.62 263 LYS A N 1
ATOM 2070 C CA . LYS A 1 263 ? 12.966 14.632 -16.270 1.00 95.62 263 LYS A CA 1
ATOM 2071 C C . LYS A 1 263 ? 11.637 14.127 -15.718 1.00 95.62 263 LYS A C 1
ATOM 2073 O O . LYS A 1 263 ? 11.323 14.396 -14.564 1.00 95.62 263 LYS A O 1
ATOM 2078 N N . VAL A 1 264 ? 10.865 13.403 -16.525 1.00 96.00 264 VAL A N 1
ATOM 2079 C CA . VAL A 1 264 ? 9.631 12.750 -16.084 1.00 96.00 264 VAL A CA 1
ATOM 2080 C C . VAL A 1 264 ? 9.940 11.286 -15.827 1.00 96.00 264 VAL A C 1
ATOM 2082 O O . VAL A 1 264 ? 10.348 10.571 -16.738 1.00 96.00 264 VAL A O 1
ATOM 2085 N N . LYS A 1 265 ? 9.720 10.849 -14.588 1.00 95.38 265 LYS A N 1
ATOM 2086 C CA . LYS A 1 265 ? 9.696 9.442 -14.188 1.00 95.38 265 LYS A CA 1
ATOM 2087 C C . LYS A 1 265 ? 8.379 9.203 -13.467 1.00 95.38 265 LYS A C 1
ATOM 2089 O O . LYS A 1 265 ? 8.204 9.676 -12.348 1.00 95.38 265 LYS A O 1
ATOM 2094 N N . SER A 1 266 ? 7.437 8.552 -14.133 1.00 95.62 266 SER A N 1
ATOM 2095 C CA . SER A 1 266 ? 6.087 8.342 -13.613 1.00 95.62 266 SER A CA 1
ATOM 2096 C C . SER A 1 266 ? 5.825 6.861 -13.427 1.00 95.62 266 SER A C 1
ATOM 2098 O O . SER A 1 266 ? 6.077 6.082 -14.338 1.00 95.62 266 SER A O 1
ATOM 2100 N N . PHE A 1 267 ? 5.277 6.490 -12.277 1.00 96.88 267 PHE A N 1
ATOM 2101 C CA . PHE A 1 267 ? 4.698 5.164 -12.066 1.00 96.88 267 PHE A CA 1
ATOM 2102 C C . PHE A 1 267 ? 3.212 5.177 -12.433 1.00 96.88 267 PHE A C 1
ATOM 2104 O O . PHE A 1 267 ? 2.622 6.260 -12.545 1.00 96.88 267 PHE A O 1
ATOM 2111 N N . MET A 1 268 ? 2.613 3.996 -12.569 1.00 96.75 268 MET A N 1
ATOM 2112 C CA . MET A 1 268 ? 1.158 3.852 -12.622 1.00 96.75 268 MET A CA 1
ATOM 2113 C C . MET A 1 268 ? 0.566 4.229 -11.257 1.00 96.75 268 MET A C 1
ATOM 2115 O O . MET A 1 268 ? 0.957 3.671 -10.227 1.00 96.75 268 MET A O 1
ATOM 2119 N N . ARG A 1 269 ? -0.334 5.218 -11.222 1.00 93.12 269 ARG A N 1
ATOM 2120 C CA . ARG A 1 269 ? -1.013 5.655 -9.990 1.00 93.12 269 ARG A CA 1
ATOM 2121 C C . ARG A 1 269 ? -1.967 4.570 -9.498 1.00 93.12 269 ARG A C 1
ATOM 2123 O O . ARG A 1 269 ? -2.656 3.963 -10.303 1.00 93.12 269 ARG A O 1
ATOM 2130 N N . GLY A 1 270 ? -2.007 4.338 -8.186 1.00 91.00 270 GLY A N 1
ATOM 2131 C CA . GLY A 1 270 ? -2.861 3.309 -7.572 1.00 91.00 270 GLY A CA 1
ATOM 2132 C C . GLY A 1 270 ? -2.410 1.863 -7.819 1.00 91.00 270 GLY A C 1
ATOM 2133 O O . GLY A 1 270 ? -2.934 0.950 -7.195 1.00 91.00 270 GLY A O 1
ATOM 2134 N N . ALA A 1 271 ? -1.418 1.641 -8.684 1.00 96.25 271 ALA A N 1
ATOM 2135 C CA . ALA A 1 271 ? -0.832 0.327 -8.889 1.00 96.25 271 ALA A CA 1
ATOM 2136 C C . ALA A 1 271 ? 0.112 -0.047 -7.739 1.00 96.25 271 ALA A C 1
ATOM 2138 O O . ALA A 1 271 ? 0.756 0.811 -7.122 1.00 96.25 271 ALA A O 1
ATOM 2139 N N . GLN A 1 272 ? 0.254 -1.351 -7.501 1.00 96.75 272 GLN A N 1
ATOM 2140 C CA . GLN A 1 272 ? 1.170 -1.883 -6.499 1.00 96.75 272 GLN A CA 1
ATOM 2141 C C . GLN A 1 272 ? 2.598 -1.398 -6.778 1.00 96.75 272 GLN A C 1
ATOM 2143 O O . GLN A 1 272 ? 3.037 -1.346 -7.924 1.00 96.75 272 GLN A O 1
ATOM 2148 N N . LYS A 1 273 ? 3.341 -1.040 -5.733 1.00 95.94 273 LYS A N 1
ATOM 2149 C CA . LYS A 1 273 ? 4.749 -0.630 -5.850 1.00 95.94 273 LYS A CA 1
ATOM 2150 C C . LYS A 1 273 ? 5.608 -1.236 -4.754 1.00 95.94 273 LYS A C 1
ATOM 2152 O O . LYS A 1 273 ? 6.671 -1.765 -5.055 1.00 95.94 273 LYS A O 1
ATOM 2157 N N . ALA A 1 274 ? 5.115 -1.179 -3.516 1.00 95.25 274 ALA A N 1
ATOM 2158 C CA . ALA A 1 274 ? 5.792 -1.727 -2.349 1.00 95.25 274 ALA A CA 1
ATOM 2159 C C . ALA A 1 274 ? 6.188 -3.196 -2.575 1.00 95.25 274 ALA A C 1
ATOM 2161 O O . ALA A 1 274 ? 5.339 -4.040 -2.877 1.00 95.25 274 ALA A O 1
ATOM 2162 N N . GLY A 1 275 ? 7.483 -3.480 -2.445 1.00 96.00 275 GLY A N 1
ATOM 2163 C CA . GLY A 1 275 ? 8.056 -4.815 -2.592 1.00 96.00 275 GLY A CA 1
ATOM 2164 C C . GLY A 1 275 ? 8.095 -5.348 -4.028 1.00 96.00 275 GLY A C 1
ATOM 2165 O O . GLY A 1 275 ? 8.387 -6.529 -4.208 1.00 96.00 275 GLY A O 1
ATOM 2166 N N . LEU A 1 276 ? 7.788 -4.528 -5.041 1.00 98.06 276 LEU A N 1
ATOM 2167 C CA . LEU A 1 276 ? 8.051 -4.870 -6.439 1.00 98.06 276 LEU A CA 1
ATOM 2168 C C . LEU A 1 276 ? 9.456 -4.434 -6.842 1.00 98.06 276 LEU A C 1
ATOM 2170 O O . LEU A 1 276 ? 9.988 -3.441 -6.342 1.00 98.06 276 LEU A O 1
ATOM 2174 N N . MET A 1 277 ? 10.026 -5.153 -7.800 1.00 97.81 277 MET A N 1
ATOM 2175 C CA . MET A 1 277 ? 11.415 -4.993 -8.210 1.00 97.81 277 MET A CA 1
ATOM 2176 C C . MET A 1 277 ? 11.601 -5.261 -9.699 1.00 97.81 277 MET A C 1
ATOM 2178 O O . MET A 1 277 ? 10.699 -5.741 -10.380 1.00 97.81 277 MET A O 1
ATOM 2182 N N . PHE A 1 278 ? 12.793 -4.979 -10.205 1.00 97.94 278 PHE A N 1
ATOM 2183 C CA . PHE A 1 278 ? 13.210 -5.431 -11.526 1.00 97.94 278 PHE A CA 1
ATOM 2184 C C . PHE A 1 278 ? 14.591 -6.059 -11.446 1.00 97.94 278 PHE A C 1
ATOM 2186 O O . PHE A 1 278 ? 15.465 -5.527 -10.770 1.00 97.94 278 PHE A O 1
ATOM 2193 N N . VAL A 1 279 ? 14.794 -7.191 -12.114 1.00 96.50 279 VAL A N 1
ATOM 2194 C CA . VAL A 1 279 ? 16.047 -7.942 -12.022 1.00 96.50 279 VAL A CA 1
ATOM 2195 C C . VAL A 1 279 ? 16.802 -7.839 -13.338 1.00 96.50 279 VAL A C 1
ATOM 2197 O O . VAL A 1 279 ? 16.313 -8.233 -14.392 1.00 96.50 279 VAL A O 1
ATOM 2200 N N . LEU A 1 280 ? 18.023 -7.320 -13.267 1.00 95.44 280 LEU A N 1
ATOM 2201 C CA . LEU A 1 280 ? 18.975 -7.310 -14.366 1.00 95.44 280 LEU A CA 1
ATOM 2202 C C . LEU A 1 280 ? 19.907 -8.516 -14.249 1.00 95.44 280 LEU A C 1
ATOM 2204 O O . LEU A 1 280 ? 20.465 -8.788 -13.186 1.00 95.44 280 LEU A O 1
ATOM 2208 N N . GLY A 1 281 ? 20.124 -9.211 -15.367 1.00 90.62 281 GLY A N 1
ATOM 2209 C CA . GLY A 1 281 ? 21.005 -10.382 -15.423 1.00 90.62 281 GLY A CA 1
ATOM 2210 C C . GLY A 1 281 ? 20.347 -11.713 -15.056 1.00 90.62 281 GLY A C 1
ATOM 2211 O O . GLY A 1 281 ? 21.047 -12.718 -15.010 1.00 90.62 281 GLY A O 1
ATOM 2212 N N . ALA A 1 282 ? 19.032 -11.735 -14.831 1.00 91.62 282 ALA A N 1
ATOM 2213 C CA . ALA A 1 282 ? 18.233 -12.947 -14.668 1.00 91.62 282 ALA A CA 1
ATOM 2214 C C . ALA A 1 282 ? 16.795 -12.701 -15.159 1.00 91.62 282 ALA A C 1
ATOM 2216 O O . ALA A 1 282 ? 16.377 -11.552 -15.285 1.00 91.62 282 ALA A O 1
ATOM 2217 N N . ALA A 1 283 ? 16.040 -13.768 -15.439 1.00 90.06 283 ALA A N 1
ATOM 2218 C CA . ALA A 1 283 ? 14.661 -13.657 -15.928 1.00 90.06 283 ALA A CA 1
ATOM 2219 C C . ALA A 1 283 ? 13.668 -13.208 -14.840 1.00 90.06 283 ALA A C 1
ATOM 2221 O O . ALA A 1 283 ? 12.669 -12.557 -15.132 1.00 90.06 283 ALA A O 1
ATOM 2222 N N . SER A 1 284 ? 13.942 -13.561 -13.587 1.00 94.31 284 SER A N 1
ATOM 2223 C CA . SER A 1 284 ? 13.127 -13.229 -12.421 1.00 94.31 284 SER A CA 1
ATOM 2224 C C . SER A 1 284 ? 13.990 -13.272 -11.165 1.00 94.31 284 SER A C 1
ATOM 2226 O O . SER A 1 284 ? 15.113 -13.786 -11.193 1.00 94.31 284 SER A O 1
ATOM 2228 N N . PHE A 1 285 ? 13.465 -12.780 -10.044 1.00 95.25 285 PHE A N 1
ATOM 2229 C CA . PHE A 1 285 ? 14.151 -12.954 -8.768 1.00 95.25 285 PHE A CA 1
ATOM 2230 C C . PHE A 1 285 ? 14.196 -14.429 -8.364 1.00 95.25 285 PHE A C 1
ATOM 2232 O O . PHE A 1 285 ? 15.210 -14.900 -7.868 1.00 95.25 285 PHE A O 1
ATOM 2239 N N . GLU A 1 286 ? 13.153 -15.195 -8.679 1.00 93.56 286 GLU A N 1
ATOM 2240 C CA . GLU A 1 286 ? 13.138 -16.644 -8.486 1.00 93.56 286 GLU A CA 1
ATOM 2241 C C . GLU A 1 286 ? 14.275 -17.364 -9.219 1.00 93.56 286 GLU A C 1
ATOM 2243 O O . GLU A 1 286 ? 14.868 -18.298 -8.680 1.00 93.56 286 GLU A O 1
ATOM 2248 N N . SER A 1 287 ? 14.671 -16.877 -10.396 1.00 92.12 287 SER A N 1
ATOM 2249 C CA . SER A 1 287 ? 15.856 -17.390 -11.093 1.00 92.12 287 SER A CA 1
ATOM 2250 C C . SER A 1 287 ? 17.155 -17.085 -10.337 1.00 92.12 287 SER A C 1
ATOM 2252 O O . SER A 1 287 ? 18.084 -17.886 -10.366 1.00 92.12 287 SER A O 1
ATOM 2254 N N . VAL A 1 288 ? 17.226 -15.947 -9.637 1.00 92.06 288 VAL A N 1
ATOM 2255 C CA . VAL A 1 288 ? 18.380 -15.568 -8.805 1.00 92.06 288 VAL A CA 1
ATOM 2256 C C . VAL A 1 288 ? 18.495 -16.475 -7.581 1.00 92.06 288 VAL A C 1
ATOM 2258 O O . VAL A 1 288 ? 19.598 -16.924 -7.279 1.00 92.06 288 VAL A O 1
ATOM 2261 N N . MET A 1 289 ? 17.371 -16.799 -6.928 1.00 89.88 289 MET A N 1
ATOM 2262 C CA . MET A 1 289 ? 17.334 -17.696 -5.758 1.00 89.88 289 MET A CA 1
ATOM 2263 C C . MET A 1 289 ? 17.914 -19.081 -6.059 1.00 89.88 289 MET A C 1
ATOM 2265 O O . MET A 1 289 ? 18.529 -19.696 -5.197 1.00 89.88 289 MET A O 1
ATOM 2269 N N . ASN A 1 290 ? 17.724 -19.554 -7.292 1.00 86.44 290 ASN A N 1
ATOM 2270 C CA . ASN A 1 290 ? 18.207 -20.851 -7.763 1.00 86.44 290 ASN A CA 1
ATOM 2271 C C . ASN A 1 290 ? 19.575 -20.768 -8.464 1.00 86.44 290 ASN A C 1
ATOM 2273 O O . ASN A 1 290 ? 20.047 -21.757 -9.026 1.00 86.44 290 ASN A O 1
ATOM 2277 N N . SER A 1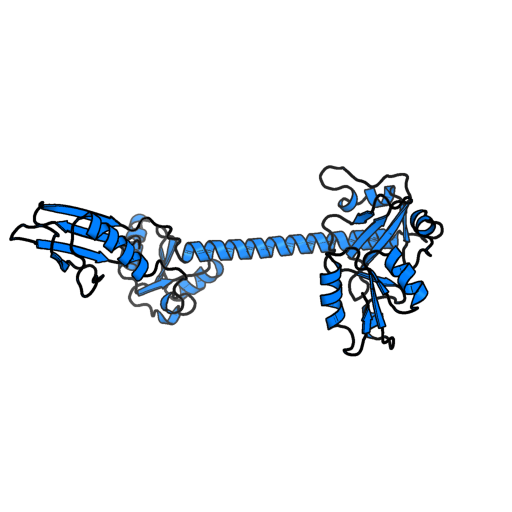 291 ? 20.202 -19.589 -8.487 1.00 83.31 291 SER A N 1
ATOM 2278 C CA . SER A 1 291 ? 21.505 -19.400 -9.120 1.00 83.31 291 SER A CA 1
ATOM 2279 C C . SER A 1 291 ? 22.644 -19.736 -8.157 1.00 83.31 291 SER A C 1
ATOM 2281 O O . SER A 1 291 ? 22.549 -19.512 -6.956 1.00 83.31 291 SER A O 1
ATOM 2283 N N . VAL A 1 292 ? 23.772 -20.201 -8.697 1.00 82.62 292 VAL A N 1
ATOM 2284 C CA . VAL A 1 292 ? 25.019 -20.403 -7.932 1.00 82.62 292 VAL A CA 1
ATOM 2285 C C . VAL A 1 292 ? 25.791 -19.099 -7.691 1.00 82.62 292 VAL A C 1
ATOM 2287 O O . VAL A 1 292 ? 26.923 -19.130 -7.213 1.00 82.62 292 VAL A O 1
ATOM 2290 N N . CYS A 1 293 ? 25.234 -17.944 -8.074 1.00 84.62 293 CYS A N 1
ATOM 2291 C CA . CYS A 1 293 ? 25.911 -16.668 -7.896 1.00 84.62 293 CYS A CA 1
ATOM 2292 C C . CYS A 1 293 ? 25.885 -16.284 -6.408 1.00 84.62 293 CYS A C 1
ATOM 2294 O O . CYS A 1 293 ? 24.803 -16.101 -5.853 1.00 84.62 293 CYS A O 1
ATOM 2296 N N . PRO A 1 294 ? 27.046 -16.111 -5.750 1.00 88.38 294 PRO A N 1
ATOM 2297 C CA . PRO A 1 294 ? 27.083 -15.832 -4.318 1.00 88.38 294 PRO A CA 1
ATOM 2298 C C . PRO A 1 294 ? 26.730 -14.378 -3.991 1.00 88.38 294 PRO A C 1
ATOM 2300 O O . PRO A 1 294 ? 26.714 -14.016 -2.820 1.00 88.38 294 PRO A O 1
ATOM 2303 N N . ILE A 1 295 ? 26.500 -13.527 -4.996 1.00 91.56 295 ILE A N 1
ATOM 2304 C CA . ILE A 1 295 ? 26.307 -12.088 -4.828 1.00 91.56 295 ILE A CA 1
ATOM 2305 C C . ILE A 1 295 ? 25.010 -11.661 -5.507 1.00 91.56 295 ILE A C 1
ATOM 2307 O O . ILE A 1 295 ? 24.783 -11.953 -6.680 1.00 91.56 295 ILE A O 1
ATOM 2311 N N . VAL A 1 296 ? 24.206 -10.886 -4.783 1.00 93.69 296 VAL A N 1
ATOM 2312 C CA . VAL A 1 296 ? 23.066 -10.152 -5.333 1.00 93.69 296 VAL A CA 1
ATOM 2313 C C . VAL A 1 296 ? 23.196 -8.699 -4.924 1.00 93.69 296 VAL A C 1
ATOM 2315 O O . VAL A 1 296 ? 23.358 -8.383 -3.745 1.00 93.69 296 VAL A O 1
ATOM 2318 N N . SER A 1 297 ? 23.122 -7.816 -5.910 1.00 93.81 297 SER A N 1
ATOM 2319 C CA . SER A 1 297 ? 23.174 -6.379 -5.673 1.00 93.81 297 SER A CA 1
ATOM 2320 C C . SER A 1 297 ? 21.801 -5.736 -5.732 1.00 93.81 297 SER A C 1
ATOM 2322 O O . SER A 1 297 ? 20.920 -6.211 -6.443 1.00 93.81 297 SER A O 1
ATOM 2324 N N . TYR A 1 298 ? 21.628 -4.646 -5.002 1.00 95.12 298 TYR A N 1
ATOM 2325 C CA . TYR A 1 298 ? 20.414 -3.853 -4.925 1.00 95.12 298 TYR A CA 1
ATOM 2326 C C . TYR A 1 298 ? 20.792 -2.402 -5.173 1.00 95.12 298 TYR A C 1
ATOM 2328 O O . TYR A 1 298 ? 21.776 -1.920 -4.633 1.00 95.12 298 TYR A O 1
ATOM 2336 N N . ALA A 1 299 ? 20.023 -1.697 -5.991 1.00 95.00 299 ALA A N 1
ATOM 2337 C CA . ALA A 1 299 ? 20.238 -0.275 -6.212 1.00 95.00 299 ALA A CA 1
ATOM 2338 C C . ALA A 1 299 ? 18.918 0.432 -6.516 1.00 95.00 299 ALA A C 1
ATOM 2340 O O . ALA A 1 299 ? 17.945 -0.176 -6.964 1.00 95.00 299 ALA A O 1
ATOM 2341 N N . GLU A 1 300 ? 18.888 1.739 -6.259 1.00 93.56 300 GLU A N 1
ATOM 2342 C CA . GLU A 1 300 ? 17.666 2.537 -6.324 1.00 93.56 300 GLU A CA 1
ATOM 2343 C C . GLU A 1 300 ? 17.064 2.575 -7.737 1.00 93.56 300 GLU A C 1
ATOM 2345 O O . GLU A 1 300 ? 15.980 2.064 -7.972 1.00 93.56 300 GLU A O 1
ATOM 2350 N N . GLY A 1 301 ? 17.745 3.180 -8.707 1.00 94.75 301 GLY A N 1
ATOM 2351 C CA . GLY A 1 301 ? 17.188 3.403 -10.042 1.00 94.75 301 GLY A CA 1
ATOM 2352 C C . GLY A 1 301 ? 17.765 2.464 -11.094 1.00 94.75 301 GLY A C 1
ATOM 2353 O O . GLY A 1 301 ? 18.952 2.158 -11.055 1.00 94.75 301 GLY A O 1
ATOM 2354 N N . TRP A 1 302 ? 16.966 2.129 -12.114 1.00 96.94 302 TRP A N 1
ATOM 2355 C CA . TRP A 1 302 ? 17.378 1.246 -13.217 1.00 96.94 302 TRP A CA 1
ATOM 2356 C C . TRP A 1 302 ? 18.737 1.614 -13.832 1.00 96.94 302 TRP A C 1
ATOM 2358 O O . TRP A 1 302 ? 19.581 0.741 -14.017 1.00 96.94 302 TRP A O 1
ATOM 2368 N N . ALA A 1 303 ? 18.989 2.900 -14.103 1.00 95.75 303 ALA A N 1
ATOM 2369 C CA . ALA A 1 303 ? 20.257 3.334 -14.693 1.00 95.75 303 ALA A CA 1
ATOM 2370 C C . ALA A 1 303 ? 21.453 3.064 -13.760 1.00 95.75 303 ALA A C 1
ATOM 2372 O O . ALA A 1 303 ? 22.472 2.551 -14.210 1.00 95.75 303 ALA A O 1
ATOM 2373 N N . THR A 1 304 ? 21.308 3.352 -12.462 1.00 94.38 304 THR A N 1
ATOM 2374 C CA . THR A 1 304 ? 22.343 3.089 -11.449 1.00 94.38 304 THR A CA 1
ATOM 2375 C C . THR A 1 304 ? 22.613 1.593 -11.331 1.00 94.38 304 THR A C 1
ATOM 2377 O O . THR A 1 304 ? 23.765 1.170 -11.390 1.00 94.38 304 THR A O 1
ATOM 2380 N N . THR A 1 305 ? 21.556 0.782 -11.241 1.00 95.19 305 THR A N 1
ATOM 2381 C CA . THR A 1 305 ? 21.659 -0.681 -11.189 1.00 95.19 305 THR A CA 1
ATOM 2382 C C . THR A 1 305 ? 22.325 -1.245 -12.448 1.00 95.19 305 THR A C 1
ATOM 2384 O O . THR A 1 305 ? 23.130 -2.168 -12.360 1.00 95.19 305 THR A O 1
ATOM 2387 N N . THR A 1 306 ? 22.046 -0.665 -13.620 1.00 95.31 306 THR A N 1
ATOM 2388 C CA . THR A 1 306 ? 22.662 -1.060 -14.896 1.00 95.31 306 THR A CA 1
ATOM 2389 C C . THR A 1 306 ? 24.167 -0.794 -14.895 1.00 95.31 306 THR A C 1
ATOM 2391 O O . THR A 1 306 ? 24.943 -1.683 -15.242 1.00 95.31 306 THR A O 1
ATOM 2394 N N . THR A 1 307 ? 24.600 0.388 -14.440 1.00 92.94 307 THR A N 1
ATOM 2395 C CA . THR A 1 307 ? 26.028 0.708 -14.275 1.00 92.94 307 THR A CA 1
ATOM 2396 C C . THR A 1 307 ? 26.705 -0.235 -13.282 1.00 92.94 307 THR A C 1
ATOM 2398 O O . THR A 1 307 ? 27.791 -0.741 -13.553 1.00 92.94 307 THR A O 1
ATOM 2401 N N . PHE A 1 308 ? 26.055 -0.510 -12.149 1.00 88.31 308 PHE A N 1
ATOM 2402 C CA . PHE A 1 308 ? 26.596 -1.398 -11.122 1.00 88.31 308 PHE A CA 1
ATOM 2403 C C . PHE A 1 308 ? 26.799 -2.823 -11.650 1.00 88.31 308 PHE A C 1
ATOM 2405 O O . PHE A 1 308 ? 27.868 -3.419 -11.498 1.00 88.31 308 PHE A O 1
ATOM 2412 N N . ARG A 1 309 ? 25.799 -3.338 -12.376 1.00 89.88 309 ARG A N 1
ATOM 2413 C CA . ARG A 1 309 ? 25.877 -4.642 -13.031 1.00 89.88 309 ARG A CA 1
ATOM 2414 C C . ARG A 1 309 ? 27.003 -4.710 -14.061 1.00 89.88 309 ARG A C 1
ATOM 2416 O O . ARG A 1 309 ? 27.663 -5.744 -14.136 1.00 89.88 309 ARG A O 1
ATOM 2423 N N . ALA A 1 310 ? 27.218 -3.653 -14.842 1.00 89.00 310 ALA A N 1
ATOM 2424 C CA . ALA A 1 310 ? 28.279 -3.628 -15.847 1.00 89.00 310 ALA A CA 1
ATOM 2425 C C . ALA A 1 310 ? 29.675 -3.848 -15.234 1.00 89.00 310 ALA A C 1
ATOM 2427 O O . ALA A 1 310 ? 30.525 -4.436 -15.892 1.00 89.00 310 ALA A O 1
ATOM 2428 N N . GLY A 1 311 ? 29.895 -3.429 -13.980 1.00 87.69 311 GLY A N 1
ATOM 2429 C CA . GLY A 1 311 ? 31.149 -3.669 -13.258 1.00 87.69 311 GLY A CA 1
ATOM 2430 C C . GLY A 1 311 ? 31.218 -5.012 -12.521 1.00 87.69 311 GLY A C 1
ATOM 2431 O O . GLY A 1 311 ? 32.273 -5.635 -12.486 1.00 87.69 311 GLY A O 1
ATOM 2432 N N . MET A 1 312 ? 30.114 -5.470 -11.917 1.00 85.69 312 MET A N 1
ATOM 2433 C CA . MET A 1 312 ? 30.118 -6.688 -11.087 1.00 85.69 312 MET A CA 1
ATOM 2434 C C . MET A 1 312 ? 29.812 -7.981 -11.845 1.00 85.69 312 MET A C 1
ATOM 2436 O O . MET A 1 312 ? 30.103 -9.064 -11.346 1.00 85.69 312 MET A O 1
ATOM 2440 N N . HIS A 1 313 ? 29.145 -7.891 -12.997 1.00 86.88 313 HIS A N 1
ATOM 2441 C CA . HIS A 1 313 ? 28.615 -9.022 -13.768 1.00 86.88 313 HIS A CA 1
ATOM 2442 C C . HIS A 1 313 ? 27.657 -9.968 -13.003 1.00 86.88 313 HIS A C 1
ATOM 2444 O O . HIS A 1 313 ? 27.216 -10.974 -13.559 1.00 86.88 313 HIS A O 1
ATOM 2450 N N . ALA A 1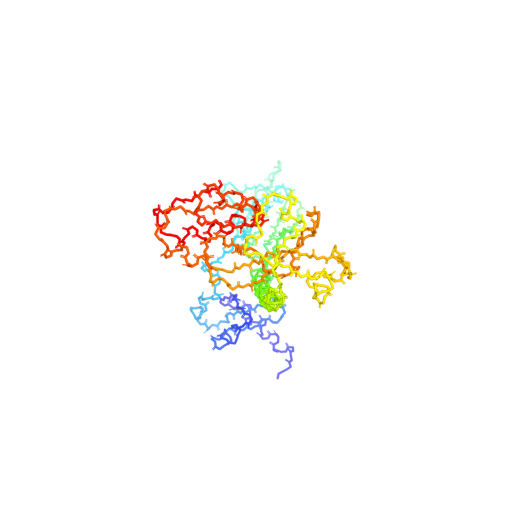 314 ? 27.222 -9.607 -11.792 1.00 90.19 314 ALA A N 1
ATOM 2451 C CA . ALA A 1 314 ? 26.266 -10.347 -10.961 1.00 90.19 314 ALA A CA 1
ATOM 2452 C C . ALA A 1 314 ? 24.802 -9.897 -11.181 1.00 90.19 314 ALA A C 1
ATOM 2454 O O . ALA A 1 314 ? 24.576 -8.808 -11.733 1.00 90.19 314 ALA A O 1
ATOM 2455 N N . PRO A 1 315 ? 23.795 -10.702 -10.780 1.00 93.69 315 PRO A N 1
ATOM 2456 C CA . PRO A 1 315 ? 22.404 -10.265 -10.750 1.00 93.69 315 PRO A CA 1
ATOM 2457 C C . PRO A 1 315 ? 22.227 -8.996 -9.909 1.00 93.69 315 PRO A C 1
ATOM 2459 O O . PRO A 1 315 ? 22.819 -8.845 -8.833 1.00 93.69 315 PRO A O 1
ATOM 2462 N N . ALA A 1 316 ? 21.412 -8.075 -10.416 1.00 95.25 316 ALA A N 1
ATOM 2463 C CA . ALA A 1 316 ? 21.209 -6.771 -9.804 1.00 95.25 316 ALA A CA 1
ATOM 2464 C C . ALA A 1 316 ? 19.724 -6.403 -9.773 1.00 95.25 316 ALA A C 1
ATOM 2466 O O . ALA A 1 316 ? 19.029 -6.495 -10.783 1.00 95.25 316 ALA A O 1
ATOM 2467 N N . VAL A 1 317 ? 19.244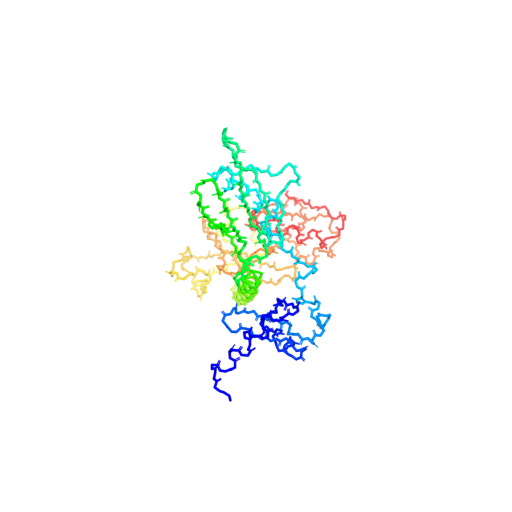 -5.990 -8.607 1.00 97.00 317 VAL A N 1
ATOM 2468 C CA . VAL A 1 317 ? 17.844 -5.701 -8.313 1.00 97.00 317 VAL A CA 1
ATOM 2469 C C . VAL A 1 317 ? 17.637 -4.189 -8.292 1.00 97.00 317 VAL A C 1
ATOM 2471 O O . VAL A 1 317 ? 18.315 -3.453 -7.577 1.00 97.00 317 VAL A O 1
ATOM 2474 N N . VAL A 1 318 ? 16.697 -3.713 -9.099 1.00 97.94 318 VAL A N 1
ATOM 2475 C CA . VAL A 1 318 ? 16.224 -2.330 -9.106 1.00 97.94 318 VAL A CA 1
ATOM 2476 C C . VAL A 1 318 ? 15.105 -2.192 -8.080 1.00 97.94 318 VAL A C 1
ATOM 2478 O O . VAL A 1 318 ? 14.085 -2.878 -8.179 1.00 97.94 318 VAL A O 1
ATOM 2481 N N . CYS A 1 319 ? 15.282 -1.271 -7.136 1.00 97.44 319 CYS A N 1
ATOM 2482 C CA . CYS A 1 319 ? 14.333 -1.001 -6.053 1.00 97.44 319 CYS A CA 1
ATOM 2483 C C . CYS A 1 319 ? 13.411 0.198 -6.326 1.00 97.44 319 CYS A C 1
ATOM 2485 O O . CYS A 1 319 ? 12.478 0.441 -5.574 1.00 97.44 319 CYS A O 1
ATOM 2487 N N . PHE A 1 320 ? 13.640 0.935 -7.407 1.00 96.56 320 PHE A N 1
ATOM 2488 C CA . PHE A 1 320 ? 12.926 2.123 -7.894 1.00 96.56 320 PHE A CA 1
ATOM 2489 C C . PHE A 1 320 ? 13.046 3.416 -7.071 1.00 96.56 320 PHE A C 1
ATOM 2491 O O . PHE A 1 320 ? 13.084 4.486 -7.685 1.00 96.56 320 PHE A O 1
ATOM 2498 N N . ASP A 1 321 ? 13.112 3.342 -5.742 1.00 92.56 321 ASP A N 1
ATOM 2499 C CA . ASP A 1 321 ? 13.381 4.463 -4.828 1.00 92.56 321 ASP A CA 1
ATOM 2500 C C . ASP A 1 321 ? 13.818 3.963 -3.438 1.00 92.56 321 ASP A C 1
ATOM 2502 O O . ASP A 1 321 ? 13.705 2.775 -3.126 1.00 92.56 321 ASP A O 1
ATOM 2506 N N . ALA A 1 322 ? 14.307 4.879 -2.598 1.00 86.69 322 ALA A N 1
ATOM 2507 C CA . ALA A 1 322 ? 14.788 4.570 -1.252 1.00 86.69 322 ALA A CA 1
ATOM 2508 C C . ALA A 1 322 ? 13.701 4.010 -0.313 1.00 86.69 322 ALA A C 1
ATOM 2510 O O . ALA A 1 322 ? 14.005 3.162 0.519 1.00 86.69 322 ALA A O 1
ATOM 2511 N N . GLY A 1 323 ? 12.440 4.435 -0.453 1.00 88.25 323 GLY A N 1
ATOM 2512 C CA . GLY A 1 323 ? 11.342 3.941 0.384 1.00 88.25 323 GLY A CA 1
ATOM 2513 C C . GLY A 1 323 ? 10.925 2.513 0.025 1.00 88.25 323 GLY A C 1
ATOM 2514 O O . GLY A 1 323 ? 10.587 1.721 0.898 1.00 88.25 323 GLY A O 1
ATOM 2515 N N . ASN A 1 324 ? 10.988 2.153 -1.257 1.00 94.75 324 ASN A N 1
ATOM 2516 C CA . ASN A 1 324 ? 10.707 0.794 -1.713 1.00 94.75 324 ASN A CA 1
ATOM 2517 C C . ASN A 1 324 ? 11.898 -0.162 -1.524 1.00 94.75 324 ASN A C 1
ATOM 2519 O O . ASN A 1 324 ? 11.704 -1.374 -1.474 1.00 94.75 324 ASN A O 1
ATOM 2523 N N . MET A 1 325 ? 13.122 0.358 -1.389 1.00 94.38 325 MET A N 1
ATOM 2524 C CA . MET A 1 325 ? 14.319 -0.457 -1.159 1.00 94.38 325 MET A CA 1
ATOM 2525 C C . MET A 1 325 ? 14.206 -1.329 0.091 1.00 94.38 325 MET A C 1
ATOM 2527 O O . MET A 1 325 ? 14.511 -2.514 0.011 1.00 94.38 325 MET A O 1
ATOM 2531 N N . GLU A 1 326 ? 13.723 -0.785 1.209 1.00 92.56 326 GLU A N 1
ATOM 2532 C CA . GLU A 1 326 ? 13.528 -1.556 2.442 1.00 92.56 326 GLU A CA 1
ATOM 2533 C C . GLU A 1 326 ? 12.539 -2.710 2.231 1.00 92.56 326 GLU A C 1
ATOM 2535 O O . GLU A 1 326 ? 12.863 -3.859 2.522 1.00 92.56 326 GLU A O 1
ATOM 2540 N N . ALA A 1 327 ? 11.383 -2.432 1.618 1.00 94.56 327 ALA A N 1
ATOM 2541 C CA . ALA A 1 327 ? 10.363 -3.441 1.336 1.00 94.56 327 ALA A CA 1
ATOM 2542 C C . ALA A 1 327 ? 10.867 -4.546 0.391 1.00 94.56 327 ALA A C 1
ATOM 2544 O O . ALA A 1 327 ? 10.563 -5.722 0.595 1.00 94.56 327 ALA A O 1
ATOM 2545 N N . VAL A 1 328 ? 11.637 -4.185 -0.641 1.00 96.69 328 VAL A N 1
ATOM 2546 C CA . VAL A 1 328 ? 12.242 -5.155 -1.564 1.00 96.69 328 VAL A CA 1
ATOM 2547 C C . VAL A 1 328 ? 13.274 -6.001 -0.830 1.00 96.69 328 VAL A C 1
ATOM 2549 O O . VAL A 1 328 ? 13.162 -7.220 -0.860 1.00 96.69 328 VAL A O 1
ATOM 2552 N N . VAL A 1 329 ? 14.233 -5.383 -0.135 1.00 93.50 329 VAL A N 1
ATOM 2553 C CA . VAL A 1 329 ? 15.324 -6.093 0.550 1.00 93.50 329 VAL A CA 1
ATOM 2554 C C . VAL A 1 329 ? 14.794 -6.990 1.666 1.00 93.50 329 VAL A C 1
ATOM 2556 O O . VAL A 1 329 ? 15.225 -8.135 1.773 1.00 93.50 329 VAL A O 1
ATOM 2559 N N . GLU A 1 330 ? 13.842 -6.526 2.479 1.00 92.25 330 GLU A N 1
ATOM 2560 C CA . GLU A 1 330 ? 13.244 -7.340 3.542 1.00 92.25 330 GLU A CA 1
ATOM 2561 C C . GLU A 1 330 ? 12.551 -8.585 2.968 1.00 92.25 330 GLU A C 1
ATOM 2563 O O . GLU A 1 330 ? 12.655 -9.685 3.521 1.00 92.25 330 GLU A O 1
ATOM 2568 N N . LYS A 1 331 ? 11.861 -8.420 1.836 1.00 93.88 331 LYS A N 1
ATOM 2569 C CA . LYS A 1 331 ? 11.162 -9.503 1.148 1.00 93.88 331 LYS A CA 1
ATOM 2570 C C . LYS A 1 331 ? 12.140 -10.484 0.511 1.00 93.88 331 LYS A C 1
ATOM 2572 O O . LYS A 1 331 ? 12.023 -11.685 0.728 1.00 93.88 331 LYS A O 1
ATOM 2577 N N . THR A 1 332 ? 13.124 -9.992 -0.236 1.00 94.06 332 THR A N 1
ATOM 2578 C CA . THR A 1 332 ? 14.060 -10.821 -1.001 1.00 94.06 332 THR A CA 1
ATOM 2579 C C . THR A 1 332 ? 15.117 -11.492 -0.131 1.00 94.06 332 THR A C 1
ATOM 2581 O O . THR A 1 332 ? 15.474 -12.642 -0.380 1.00 94.06 332 THR A O 1
ATOM 2584 N N . ALA A 1 333 ? 15.607 -10.829 0.921 1.00 91.19 333 ALA A N 1
ATOM 2585 C CA . ALA A 1 333 ? 16.654 -11.374 1.784 1.00 91.19 333 ALA A CA 1
ATOM 2586 C C . ALA A 1 333 ? 16.221 -12.644 2.526 1.00 91.19 333 ALA A C 1
ATOM 2588 O O . ALA A 1 333 ? 17.078 -13.478 2.814 1.00 91.19 333 ALA A O 1
ATOM 2589 N N . LYS A 1 334 ? 14.917 -12.793 2.804 1.00 91.19 334 LYS A N 1
ATOM 2590 C CA . LYS A 1 334 ? 14.308 -13.992 3.408 1.00 91.19 334 LYS A CA 1
ATOM 2591 C C . LYS A 1 334 ? 14.230 -15.177 2.441 1.00 91.19 334 LYS A C 1
ATOM 2593 O O . LYS A 1 334 ? 14.051 -16.305 2.885 1.00 91.19 334 LYS A O 1
ATOM 2598 N N . LEU A 1 335 ? 14.316 -14.912 1.139 1.00 91.88 335 LEU A N 1
ATOM 2599 C CA . LEU A 1 335 ? 14.160 -15.914 0.086 1.00 91.88 335 LEU A CA 1
ATOM 2600 C C . LEU A 1 335 ? 15.500 -16.378 -0.502 1.00 91.88 335 LEU A C 1
ATOM 2602 O O . LEU A 1 335 ? 15.567 -17.440 -1.113 1.00 91.88 335 LEU A O 1
ATOM 2606 N N . LEU A 1 336 ? 16.559 -15.583 -0.336 1.00 91.81 336 LEU A N 1
ATOM 2607 C CA . LEU A 1 336 ? 17.904 -15.936 -0.785 1.00 91.81 336 LEU A CA 1
ATOM 2608 C C . LEU A 1 336 ? 18.552 -16.992 0.123 1.00 91.81 336 LEU A C 1
ATOM 2610 O O . LEU A 1 336 ? 18.297 -16.987 1.332 1.00 91.81 336 LEU A O 1
ATOM 2614 N N . PRO A 1 337 ? 19.459 -17.823 -0.424 1.00 89.19 337 PRO A N 1
ATOM 2615 C CA . PRO A 1 337 ? 20.338 -18.663 0.379 1.00 89.19 337 PRO A CA 1
ATOM 2616 C C . PRO A 1 337 ? 21.067 -17.861 1.481 1.00 89.19 337 PRO A C 1
ATOM 2618 O O . PRO A 1 337 ? 21.453 -16.706 1.253 1.00 89.19 337 PRO A O 1
ATOM 2621 N N . PRO A 1 338 ? 21.262 -18.430 2.687 1.00 87.62 338 PRO A N 1
ATOM 2622 C CA . PRO A 1 338 ? 21.896 -17.732 3.810 1.00 87.62 338 PRO A CA 1
ATOM 2623 C C . PRO A 1 338 ? 23.282 -17.152 3.498 1.00 87.62 338 PRO A C 1
ATOM 2625 O O . PRO A 1 338 ? 23.633 -16.083 3.994 1.00 87.62 338 PRO A O 1
ATOM 2628 N N . GLU A 1 339 ? 24.053 -17.840 2.661 1.00 88.88 339 GLU A N 1
ATOM 2629 C CA . GLU A 1 339 ? 25.407 -17.487 2.239 1.00 88.88 339 GLU A CA 1
ATOM 2630 C C . GLU A 1 339 ? 25.466 -16.417 1.141 1.00 88.88 339 GLU A C 1
ATOM 2632 O O . GLU A 1 339 ? 26.552 -15.926 0.826 1.00 88.88 339 GLU A O 1
ATOM 2637 N N . THR A 1 340 ? 24.328 -16.032 0.552 1.00 91.75 340 THR A N 1
ATOM 2638 C CA . THR A 1 340 ? 24.301 -15.000 -0.485 1.00 91.75 340 THR A CA 1
ATOM 2639 C C . THR A 1 340 ? 24.676 -13.639 0.100 1.00 91.75 340 THR A C 1
ATOM 2641 O O . THR A 1 340 ? 23.967 -13.068 0.937 1.00 91.75 340 THR A O 1
ATOM 2644 N N . VAL A 1 341 ? 25.769 -13.076 -0.409 1.00 91.44 341 VAL A N 1
ATOM 2645 C CA . VAL A 1 341 ? 26.232 -11.722 -0.123 1.00 91.44 341 VAL A CA 1
ATOM 2646 C C . VAL A 1 341 ? 25.281 -10.723 -0.776 1.00 91.44 341 VAL A C 1
ATOM 2648 O O . VAL A 1 341 ? 25.107 -10.698 -1.996 1.00 91.44 341 VAL A O 1
ATOM 2651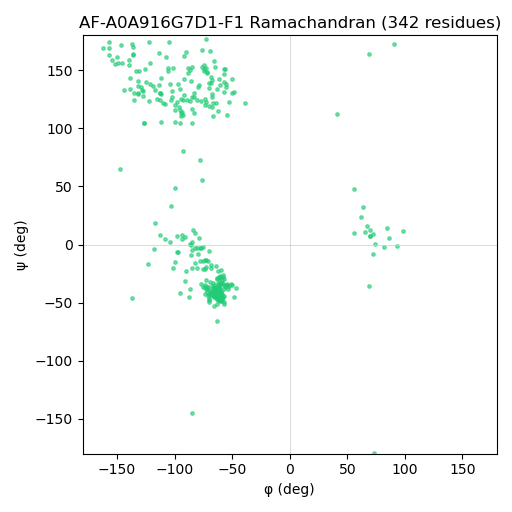 N N . LYS A 1 342 ? 24.665 -9.879 0.052 1.00 91.69 342 LYS A N 1
ATOM 2652 C CA . LYS A 1 342 ? 23.775 -8.797 -0.381 1.00 91.69 342 LYS A CA 1
ATOM 2653 C C . LYS A 1 342 ? 24.569 -7.495 -0.414 1.00 91.69 342 LYS A C 1
ATOM 2655 O O . LYS A 1 342 ? 25.133 -7.106 0.605 1.00 91.69 342 LYS A O 1
ATOM 2660 N N . VAL A 1 343 ? 24.617 -6.845 -1.572 1.00 89.56 343 VAL A N 1
ATOM 2661 C CA . VAL A 1 343 ? 25.326 -5.571 -1.767 1.00 89.56 343 VAL A CA 1
ATOM 2662 C C . VAL A 1 343 ? 24.304 -4.476 -2.047 1.00 89.56 343 VAL A C 1
ATOM 2664 O O . VAL A 1 343 ? 23.430 -4.673 -2.888 1.00 89.56 343 VAL A O 1
ATOM 2667 N N . LEU A 1 344 ? 24.401 -3.358 -1.330 1.00 81.31 344 LEU A N 1
ATOM 2668 C CA . LEU A 1 344 ? 23.566 -2.160 -1.481 1.00 81.31 344 LEU A CA 1
ATOM 2669 C C . LEU A 1 344 ? 24.393 -1.020 -2.081 1.00 81.31 344 LEU A C 1
ATOM 2671 O O . LEU A 1 344 ? 25.611 -0.983 -1.792 1.00 81.31 344 LEU A O 1
#

Solvent-accessible surface area (backbone atoms only — not comparable to full-atom values): 18986 Å² total; per-residue (Å²): 130,59,72,68,60,52,50,54,50,50,51,55,39,56,77,53,37,75,45,60,35,59,66,55,81,93,44,42,63,65,42,41,76,71,54,35,44,78,38,80,90,81,69,43,37,26,29,32,69,94,45,71,67,78,83,35,60,96,29,39,49,86,86,67,74,60,89,79,55,76,44,70,68,55,52,49,50,53,50,50,50,53,36,49,76,67,40,38,44,79,54,94,91,52,87,69,62,78,59,46,83,44,79,35,42,32,78,62,94,59,92,72,36,50,21,34,37,29,27,24,67,70,30,63,98,82,55,48,33,33,33,40,39,35,36,67,74,82,68,47,71,46,80,44,64,69,84,71,96,80,80,53,72,59,59,51,50,52,53,50,50,54,46,50,51,50,50,52,50,51,52,47,54,49,48,54,47,19,55,55,37,14,53,53,27,40,51,54,57,69,70,34,42,81,25,75,89,36,46,35,34,62,77,68,74,46,79,54,76,96,36,25,24,41,47,22,49,65,52,63,76,38,63,39,49,24,46,98,84,69,67,45,92,69,48,56,92,42,59,23,41,34,43,59,28,14,45,54,83,46,51,46,29,20,38,38,38,27,34,39,86,56,80,48,74,43,58,42,54,77,26,56,54,82,46,30,32,35,54,45,86,45,89,20,51,55,53,52,52,76,42,91,63,55,48,42,35,43,30,40,39,62,70,59,24,50,59,51,27,73,76,68,76,40,40,24,32,21,24,72,34,78,80,28,33,56,44,29,48,65,58,48,61,75,65,39,57,89,80,47,43,76,44,115

Radius of gyration: 34.73 Å; Cα contacts (8 Å, |Δi|>4): 589; chains: 1; bounding box: 79×45×98 Å

Mean predicted aligned error: 15.34 Å

pLDDT: mean 85.26, std 14.8, range [32.09, 98.75]

Foldseek 3Di:
DPPVVVLVVVVVQVVQFPFWFQADPVCVVVLVVQPWDANPVLRTITHGPPRDPVSRPVGGCVVPDDDDPCDPVNVQVVVVVVCVVVQWDADPVGDDAPQDKDWTFGNDPDPDRTWIKYWHCCDDPNRWTWMKIAGVVVRDIDIDTDPDDDDDPNNVVVVVVVVVVVVVVVVVVLVVLLVVLLVVQVVQQVPFAQCPPQLQCVVLVFDLFPKTKDALLSVLVDCQQLDPVSDHPRDRHFIWIWDFFAAQVRRGRKIFTATSVRPDTGIRHSHDQAQTKHKGLANGNVRVQVDPALEEEEDAAPSVQRVVCVVPVHMYIHQPHPVNRVRNCVVSVVSHDPRRHYHD

Nearest PDB structures (foldseek):
  4r5l-assembly1_A  TM=3.067E-01  e=1.257E+00  Escherichia coli K-12
  6zhi-assembly4_C  TM=2.250E-01  e=7.759E-01  Plasmodium falciparum 3D7
  4po2-assembly2_B  TM=2.668E-01  e=1.506E+00  Homo sapiens
  6zhi-assembly2_A  TM=2.940E-01  e=2.297E+00  Plasmodium falciparum 3D7
  5e86-assembly1_A  TM=2.862E-01  e=3.298E+00  Homo sapiens

Secondary structure (DSSP, 8-state):
--HHHHHHHHHHHHHT-SEEE---GGGHHHHHHTT-EEETTTTEEEE-TTS-GGGGTTTBGGGS--TT---HHHHHHHHHHHHHHTTBPPPTT----BSS-EEEEBSSSSS--EEEEEEETT-STT---EEEEEETTT--EEEEE--S----HHHHHHHHHHHHHHHHHHHHHHHHHHHHHHHHHHHHHHH-EE-TT-HHHHHHT---TT-EEEEHHHHTTSHHHH-TTS--S--TTSEEEEEEEE-TT--EEEEEEE-TTS--EEEPTTS--TT-BEEESSSSHHHHHTS--SEEEEESSHHHHHHHHHHH-S-EEE-SSHHHHHHHHHHHHTTS-TTPEEE-

Sequence (344 aa):
MSTSKWLADVERQFEQRQAVLAVPFVEKDRAADRGAVWHPTRKVWFVPTGVDVGLFKEWNLTENSLGPTVSDQTLIADFEKAMREFNLVIPEKGIIADGRWHNVKVNVKKWNKSGAYLLNLAGGHDGVPCGQMSNKITGERSPWRYDGALLTPEQRMKMREEARIREAQASREEKDRQDAAALHAQEIWASGVSAEGHGYAIKKGVEPLGIRQVSGAKLLEYEEFVGESGRSAIRRNLMYAIVPLMTERGEVRNIQAISPDGKVKSFMRGAQKAGLMFVLGAASFESVMNSVCPIVSYAEGWATTTTFRAGMHAPAVVCFDAGNMEAVVEKTAKLLPPETVKVL